Protein AF-A0A926WFZ7-F1 (afdb_monomer)

Radius of gyration: 28.5 Å; Cα contacts (8 Å, |Δi|>4): 179; chains: 1; bounding box: 81×71×82 Å

Structure (mmCIF, N/CA/C/O backbone):
data_AF-A0A926WFZ7-F1
#
_entry.id   AF-A0A926WFZ7-F1
#
loop_
_atom_site.group_PDB
_atom_site.id
_atom_site.type_symbol
_atom_site.label_atom_id
_atom_site.label_alt_id
_atom_site.label_comp_id
_atom_site.label_asym_id
_atom_site.label_entity_id
_atom_site.label_seq_id
_atom_site.pdbx_PDB_ins_code
_atom_site.Cartn_x
_atom_site.Cartn_y
_atom_site.Cartn_z
_atom_site.occupancy
_atom_site.B_iso_or_equiv
_atom_site.auth_seq_id
_atom_site.auth_comp_id
_atom_site.auth_asym_id
_atom_site.auth_atom_id
_atom_site.pdbx_PDB_model_num
ATOM 1 N N . MET A 1 1 ? -47.284 7.919 -63.007 1.00 43.16 1 MET A N 1
ATOM 2 C CA . MET A 1 1 ? -47.126 9.001 -63.997 1.00 43.16 1 MET A CA 1
ATOM 3 C C . MET A 1 1 ? -45.956 9.881 -63.563 1.00 43.16 1 MET A C 1
ATOM 5 O O . MET A 1 1 ? -46.050 10.490 -62.511 1.00 43.16 1 MET A O 1
ATOM 9 N N . ASN A 1 2 ? -44.834 9.776 -64.289 1.00 38.94 2 ASN A N 1
ATOM 10 C CA . ASN A 1 2 ? -43.809 10.786 -64.648 1.00 38.94 2 ASN A CA 1
ATOM 11 C C . ASN A 1 2 ? -44.071 12.244 -64.179 1.00 38.94 2 ASN A C 1
ATOM 13 O O . ASN A 1 2 ? -45.220 12.657 -64.232 1.00 38.94 2 ASN A O 1
ATOM 17 N N . LEU A 1 3 ? -43.124 13.144 -63.862 1.00 43.94 3 LEU A N 1
ATOM 18 C CA . LEU A 1 3 ? -41.649 13.208 -63.774 1.00 43.94 3 LEU A CA 1
ATOM 19 C C . LEU A 1 3 ? -41.283 14.655 -63.297 1.00 43.94 3 LEU A C 1
ATOM 21 O O . LEU A 1 3 ? -42.131 15.540 -63.390 1.00 43.94 3 LEU A O 1
ATOM 25 N N . THR A 1 4 ? -40.004 14.914 -62.960 1.00 45.59 4 THR A N 1
ATOM 26 C CA . THR A 1 4 ? -39.291 16.231 -62.850 1.00 45.59 4 THR A CA 1
ATOM 27 C C . THR A 1 4 ? -39.403 16.996 -61.511 1.00 45.59 4 THR A C 1
ATOM 29 O O . THR A 1 4 ? -40.449 16.968 -60.884 1.00 45.59 4 THR A O 1
ATOM 32 N N . ALA A 1 5 ? -38.390 17.691 -60.967 1.00 49.75 5 ALA A N 1
ATOM 33 C CA . ALA A 1 5 ? -37.013 17.973 -61.383 1.00 49.75 5 ALA A CA 1
ATOM 34 C C . ALA A 1 5 ? -36.068 18.116 -60.163 1.00 49.75 5 ALA A C 1
ATOM 36 O O . ALA A 1 5 ? -36.472 18.438 -59.050 1.00 49.75 5 ALA A O 1
ATOM 37 N N . THR A 1 6 ? -34.788 17.894 -60.443 1.00 50.81 6 THR A N 1
ATOM 38 C CA . THR A 1 6 ? -33.560 18.100 -59.660 1.00 50.81 6 THR A CA 1
ATOM 39 C C . THR A 1 6 ? -33.338 19.525 -59.137 1.00 50.81 6 THR A C 1
ATOM 41 O O . THR A 1 6 ? -33.642 20.477 -59.851 1.00 50.81 6 THR A O 1
ATOM 44 N N . SER A 1 7 ? -32.629 19.672 -58.008 1.00 48.47 7 SER A N 1
ATOM 45 C CA . SER A 1 7 ? -31.593 20.710 -57.814 1.00 48.47 7 SER A CA 1
ATOM 46 C C . SER A 1 7 ? -30.647 20.341 -56.666 1.00 48.47 7 SER A C 1
ATOM 48 O O . SER A 1 7 ? -31.055 20.191 -55.518 1.00 48.47 7 SER A O 1
ATOM 50 N N . LEU A 1 8 ? -29.375 20.176 -57.024 1.00 47.25 8 LEU A N 1
ATOM 51 C CA . LEU A 1 8 ? -28.224 19.919 -56.169 1.00 47.25 8 LEU A CA 1
ATOM 52 C C . LEU A 1 8 ? -27.562 21.276 -55.886 1.00 47.25 8 LEU A C 1
ATOM 54 O O . LEU A 1 8 ? -27.116 21.924 -56.830 1.00 47.25 8 LEU A O 1
ATOM 58 N N . SER A 1 9 ? -27.478 21.700 -54.625 1.00 47.75 9 SER A N 1
ATOM 59 C CA . SER A 1 9 ? -26.703 22.889 -54.245 1.00 47.75 9 SER A CA 1
ATOM 60 C C . SER A 1 9 ? -25.513 22.475 -53.392 1.00 47.75 9 SER A C 1
ATOM 62 O O . SER A 1 9 ? -25.634 22.182 -52.205 1.00 47.75 9 SER A O 1
ATOM 64 N N . ILE A 1 10 ? -24.356 22.444 -54.047 1.00 52.03 10 ILE A N 1
ATOM 65 C CA . ILE A 1 10 ? -23.029 22.345 -53.448 1.00 52.03 10 ILE A CA 1
ATOM 66 C C . ILE A 1 10 ? -22.730 23.708 -52.821 1.00 52.03 10 ILE A C 1
ATOM 68 O O . ILE A 1 10 ? -22.521 24.685 -53.538 1.00 52.03 10 ILE A O 1
ATOM 72 N N . ILE A 1 11 ? -22.716 23.793 -51.492 1.00 55.00 11 ILE A N 1
ATOM 73 C CA . ILE A 1 11 ? -22.193 24.973 -50.798 1.00 55.00 11 ILE A CA 1
ATOM 74 C C . ILE A 1 11 ? -20.702 24.731 -50.566 1.00 55.00 11 ILE A C 1
ATOM 76 O O . ILE A 1 11 ? -20.305 24.017 -49.648 1.00 55.00 11 ILE A O 1
ATOM 80 N N . ALA A 1 12 ? -19.872 25.323 -51.423 1.00 54.69 12 ALA A N 1
ATOM 81 C CA . ALA A 1 12 ? -18.448 25.480 -51.170 1.00 54.69 12 ALA A CA 1
ATOM 82 C C . ALA A 1 12 ? -18.260 26.614 -50.150 1.00 54.69 12 ALA A C 1
ATOM 84 O O . ALA A 1 12 ? -18.363 27.790 -50.496 1.00 54.69 12 ALA A O 1
ATOM 85 N N . ILE A 1 13 ? -18.007 26.271 -48.884 1.00 54.06 13 ILE A N 1
ATOM 86 C CA . ILE A 1 13 ? -17.570 27.248 -47.880 1.00 54.06 13 ILE A CA 1
ATOM 87 C C . ILE A 1 13 ? -16.047 27.315 -47.949 1.00 54.06 13 ILE A C 1
ATOM 89 O O . ILE A 1 13 ? -15.339 26.464 -47.415 1.00 54.06 13 ILE A O 1
ATOM 93 N N . LEU A 1 14 ? -15.550 28.331 -48.648 1.00 52.06 14 LEU A N 1
ATOM 94 C CA . LEU A 1 14 ? -14.144 28.709 -48.659 1.00 52.06 14 LEU A CA 1
ATOM 95 C C . LEU A 1 14 ? -13.822 29.399 -47.323 1.00 52.06 14 LEU A C 1
ATOM 97 O O . LEU A 1 14 ? -14.025 30.601 -47.165 1.00 52.06 14 LEU A O 1
ATOM 101 N N . SER A 1 15 ? -13.361 28.637 -46.333 1.00 48.62 15 SER A N 1
ATOM 102 C CA . SER A 1 15 ? -12.849 29.190 -45.078 1.00 48.62 15 SER A CA 1
ATOM 103 C C . SER A 1 15 ? -11.464 29.796 -45.311 1.00 48.62 15 SER A C 1
ATOM 105 O O . SER A 1 15 ? -10.464 29.083 -45.396 1.00 48.62 15 SER A O 1
ATOM 107 N N . LEU A 1 16 ? -11.419 31.124 -45.420 1.00 48.59 16 LEU A N 1
ATOM 108 C CA . LEU A 1 16 ? -10.198 31.919 -45.336 1.00 48.59 16 LEU A CA 1
ATOM 109 C C . LEU A 1 16 ? -9.612 31.758 -43.924 1.00 48.59 16 LEU A C 1
ATOM 111 O O . LEU A 1 16 ? -10.170 32.255 -42.948 1.00 48.59 16 LEU A O 1
ATOM 115 N N . LEU A 1 17 ? -8.498 31.036 -43.811 1.00 45.81 17 LEU A N 1
ATOM 116 C CA . LEU A 1 17 ? -7.682 31.015 -42.601 1.00 45.81 17 LEU A CA 1
ATOM 117 C C . LEU A 1 17 ? -6.920 32.340 -42.514 1.00 45.81 17 LEU A C 1
ATOM 119 O O . LEU A 1 17 ? -5.959 32.562 -43.249 1.00 45.81 17 LEU A O 1
ATOM 123 N N . SER A 1 18 ? -7.342 33.222 -41.612 1.00 55.84 18 SER A N 1
ATOM 124 C CA . SER A 1 18 ? -6.507 34.339 -41.171 1.00 55.84 18 SER A CA 1
ATOM 125 C C . SER A 1 18 ? -5.280 33.782 -40.439 1.00 55.84 18 SER A C 1
ATOM 127 O O . SER A 1 18 ? -5.447 32.927 -39.563 1.00 55.84 18 SER A O 1
ATOM 129 N N . PRO A 1 19 ? -4.051 34.246 -40.725 1.00 55.53 19 PRO A N 1
ATOM 130 C CA . PRO A 1 19 ? -2.917 33.922 -39.878 1.00 55.53 19 PRO A CA 1
ATOM 131 C C . PRO A 1 19 ? -3.132 34.600 -38.522 1.00 55.53 19 PRO A C 1
ATOM 133 O O . PRO A 1 19 ? -3.119 35.825 -38.413 1.00 55.53 19 PRO A O 1
ATOM 136 N N . VAL A 1 20 ? -3.342 33.801 -37.476 1.00 49.16 20 VAL A N 1
ATOM 137 C CA . VAL A 1 20 ? -3.223 34.280 -36.098 1.00 49.16 20 VAL A CA 1
ATOM 138 C C . VAL A 1 20 ? -1.755 34.634 -35.892 1.00 49.16 20 VAL A C 1
ATOM 140 O O . VAL A 1 20 ? -0.900 33.769 -35.718 1.00 49.16 20 VAL A O 1
ATOM 143 N N . GLN A 1 21 ? -1.450 35.924 -35.959 1.00 51.38 21 GLN A N 1
ATOM 144 C CA . GLN A 1 21 ? -0.200 36.459 -35.447 1.00 51.38 21 GLN A CA 1
ATOM 145 C C . GLN A 1 21 ? -0.261 36.311 -33.928 1.00 51.38 21 GLN A C 1
ATOM 147 O O . GLN A 1 21 ? -1.052 36.976 -33.261 1.00 51.38 21 GLN A O 1
ATOM 152 N N . ALA A 1 22 ? 0.534 35.391 -33.385 1.00 44.03 22 ALA A N 1
ATOM 153 C CA . ALA A 1 22 ? 0.715 35.249 -31.951 1.00 44.03 22 ALA A CA 1
ATOM 154 C C . ALA A 1 22 ? 1.248 36.576 -31.389 1.00 44.03 22 ALA A C 1
ATOM 156 O O . ALA A 1 22 ? 2.418 36.918 -31.565 1.00 44.03 22 ALA A O 1
ATOM 157 N N . GLN A 1 23 ? 0.378 37.351 -30.742 1.00 47.88 23 GLN A N 1
ATOM 158 C CA . GLN A 1 23 ? 0.796 38.499 -29.951 1.00 47.88 23 GLN A CA 1
ATOM 159 C C . GLN A 1 23 ? 1.516 37.971 -28.711 1.00 47.88 23 GLN A C 1
ATOM 161 O O . GLN A 1 23 ? 0.909 37.406 -27.802 1.00 47.88 23 GLN A O 1
ATOM 166 N N . VAL A 1 24 ? 2.837 38.136 -28.706 1.00 43.03 24 VAL A N 1
ATOM 167 C CA . VAL A 1 24 ? 3.681 37.948 -27.528 1.00 43.03 24 VAL A CA 1
ATOM 168 C C . VAL A 1 24 ? 3.241 38.965 -26.479 1.00 43.03 24 VAL A C 1
ATOM 170 O O . VAL A 1 24 ? 3.416 40.169 -26.656 1.00 43.03 24 VAL A O 1
ATOM 173 N N . ILE A 1 25 ? 2.667 38.481 -25.381 1.00 41.56 25 ILE A N 1
ATOM 174 C CA . ILE A 1 25 ? 2.462 39.278 -24.172 1.00 41.56 25 ILE A CA 1
ATOM 175 C C . ILE A 1 25 ? 3.858 39.609 -23.625 1.00 41.56 25 ILE A C 1
ATOM 177 O O . ILE A 1 25 ? 4.553 38.733 -23.112 1.00 41.56 25 ILE A O 1
ATOM 181 N N . GLN A 1 26 ? 4.292 40.864 -23.758 1.00 40.03 26 GLN A N 1
ATOM 182 C CA . GLN A 1 26 ? 5.473 41.368 -23.058 1.00 40.03 26 GLN A CA 1
ATOM 183 C C . GLN A 1 26 ? 5.119 41.581 -21.585 1.00 40.03 26 GLN A C 1
ATOM 185 O O . GLN A 1 26 ? 4.425 42.530 -21.224 1.00 40.03 26 GLN A O 1
ATOM 190 N N . LEU A 1 27 ? 5.608 40.681 -20.733 1.00 35.25 27 LEU A N 1
ATOM 191 C CA . LEU A 1 27 ? 5.675 40.889 -19.291 1.00 35.25 27 LEU A CA 1
ATOM 192 C C . LEU A 1 27 ? 6.900 41.779 -18.989 1.00 35.25 27 LEU A C 1
ATOM 194 O O . LEU A 1 27 ? 7.985 41.495 -19.507 1.00 35.25 27 LEU A O 1
ATOM 198 N N . PRO A 1 28 ? 6.780 42.847 -18.184 1.00 37.84 28 PRO A N 1
ATOM 199 C CA . PRO A 1 28 ? 7.911 43.717 -17.903 1.00 37.84 28 PRO A CA 1
ATOM 200 C C . PRO A 1 28 ? 8.885 43.037 -16.930 1.00 37.84 28 PRO A C 1
ATOM 202 O O . PRO A 1 28 ? 8.529 42.722 -15.799 1.00 37.84 28 PRO A O 1
ATOM 205 N N . GLY A 1 29 ? 10.133 42.867 -17.376 1.00 48.19 29 GLY A N 1
ATOM 206 C CA . GLY A 1 29 ? 11.296 42.638 -16.516 1.00 48.19 29 GLY A CA 1
ATOM 207 C C . GLY A 1 29 ? 11.680 41.178 -16.276 1.00 48.19 29 GLY A C 1
ATOM 208 O O . GLY A 1 29 ? 11.386 40.605 -15.234 1.00 48.19 29 GLY A O 1
ATOM 209 N N . SER A 1 30 ? 12.455 40.599 -17.192 1.00 35.19 30 SER A N 1
ATOM 210 C CA . SER A 1 30 ? 13.410 39.532 -16.865 1.00 35.19 30 SER A CA 1
ATOM 211 C C . SER A 1 30 ? 14.550 39.565 -17.876 1.00 35.19 30 SER A C 1
ATOM 213 O O . SER A 1 30 ? 14.440 39.043 -18.982 1.00 35.19 30 SER A O 1
ATOM 215 N N . ASN A 1 31 ? 15.652 40.211 -17.494 1.00 47.47 31 ASN A N 1
ATOM 216 C CA . ASN A 1 31 ? 16.937 40.039 -18.160 1.00 47.47 31 ASN A CA 1
ATOM 217 C C . ASN A 1 31 ? 17.410 38.606 -17.902 1.00 47.47 31 ASN A C 1
ATOM 219 O O . ASN A 1 31 ? 18.068 38.347 -16.903 1.00 47.47 31 ASN A O 1
ATOM 223 N N . ASN A 1 32 ? 17.068 37.680 -18.790 1.00 43.62 32 ASN A N 1
ATOM 224 C CA . ASN A 1 32 ? 17.762 36.404 -18.901 1.00 43.62 32 ASN A CA 1
ATOM 225 C C . ASN A 1 32 ? 18.206 36.252 -20.351 1.00 43.62 32 ASN A C 1
ATOM 227 O O . ASN A 1 32 ? 17.500 35.706 -21.196 1.00 43.62 32 ASN A O 1
ATOM 231 N N . GLN A 1 33 ? 19.387 36.798 -20.637 1.00 41.31 33 GLN A N 1
ATOM 232 C CA . GLN A 1 33 ? 20.165 36.374 -21.790 1.00 41.31 33 GLN A CA 1
ATOM 233 C C . GLN A 1 33 ? 20.473 34.889 -21.589 1.00 41.31 33 GLN A C 1
ATOM 235 O O . GLN A 1 33 ? 21.150 34.524 -20.631 1.00 41.31 33 GLN A O 1
ATOM 240 N N . ALA A 1 34 ? 19.951 34.029 -22.462 1.00 45.06 34 ALA A N 1
ATOM 241 C CA . ALA A 1 34 ? 20.392 32.645 -22.521 1.00 45.06 34 ALA A CA 1
ATOM 242 C C . ALA A 1 34 ? 21.886 32.648 -22.883 1.00 45.06 34 ALA A C 1
ATOM 244 O O . ALA A 1 34 ? 22.254 33.009 -24.003 1.00 45.06 34 ALA A O 1
ATOM 245 N N . GLN A 1 35 ? 22.746 32.317 -21.919 1.00 49.09 35 GLN A N 1
ATOM 246 C CA . GLN A 1 35 ? 24.162 32.097 -22.186 1.00 49.09 35 GLN A CA 1
ATOM 247 C C . GLN A 1 35 ? 24.331 30.828 -23.039 1.00 49.09 35 GLN A C 1
ATOM 249 O O . GLN A 1 35 ? 23.612 29.848 -22.819 1.00 49.09 35 GLN A O 1
ATOM 254 N N . PRO A 1 36 ? 25.264 30.818 -24.007 1.00 47.50 36 PRO A N 1
ATOM 255 C CA . PRO A 1 36 ? 25.648 29.600 -24.708 1.00 47.50 36 PRO A CA 1
ATOM 256 C C . PRO A 1 36 ? 26.172 28.569 -23.706 1.00 47.50 36 PRO A C 1
ATOM 258 O O . PRO A 1 36 ? 26.924 28.922 -22.800 1.00 47.50 36 PRO A O 1
ATOM 261 N N . ILE A 1 37 ? 25.792 27.304 -23.879 1.00 54.47 37 ILE A N 1
ATOM 262 C CA . ILE A 1 37 ? 26.338 26.197 -23.090 1.00 54.47 37 ILE A CA 1
ATOM 263 C C . ILE A 1 37 ? 27.826 26.070 -23.446 1.00 54.47 37 ILE A C 1
ATOM 265 O O . ILE A 1 37 ? 28.158 25.745 -24.587 1.00 54.47 37 ILE A O 1
ATOM 269 N N . ASP A 1 38 ? 28.710 26.368 -22.492 1.00 55.31 38 ASP A N 1
ATOM 270 C CA . ASP A 1 38 ? 30.150 26.148 -22.626 1.00 55.31 38 ASP A CA 1
ATOM 271 C C . ASP A 1 38 ? 30.421 24.634 -22.626 1.00 55.31 38 ASP A C 1
ATOM 273 O O . ASP A 1 38 ? 30.028 23.910 -21.710 1.00 55.31 38 ASP A O 1
ATOM 277 N N . GLY A 1 39 ? 31.071 24.136 -23.681 1.00 56.97 39 GLY A N 1
ATOM 278 C CA . GLY A 1 39 ? 31.322 22.708 -23.913 1.00 56.97 39 GLY A CA 1
ATOM 279 C C . GLY A 1 39 ? 32.319 22.061 -22.944 1.00 56.97 39 GLY A C 1
ATOM 280 O O . GLY A 1 39 ? 32.629 20.882 -23.106 1.00 56.97 39 GLY A O 1
ATOM 281 N N . ASN A 1 40 ? 32.817 22.814 -21.959 1.00 57.00 40 ASN A N 1
ATOM 282 C CA . ASN A 1 40 ? 33.762 22.356 -20.943 1.00 57.00 40 ASN A CA 1
ATOM 283 C C . ASN A 1 40 ? 33.144 22.176 -19.545 1.00 57.00 40 ASN A C 1
ATOM 285 O O . ASN A 1 40 ? 33.852 21.751 -18.629 1.00 57.00 40 ASN A O 1
ATOM 289 N N . GLU A 1 41 ? 31.847 22.450 -19.356 1.00 50.25 41 GLU A N 1
ATOM 290 C CA . GLU A 1 41 ? 31.173 22.138 -18.092 1.00 50.25 41 GLU A CA 1
ATOM 291 C C . GLU A 1 41 ? 30.643 20.691 -18.086 1.00 50.25 41 GLU A C 1
ATOM 293 O O . GLU A 1 41 ? 29.889 20.295 -18.981 1.00 50.25 41 GLU A O 1
ATOM 298 N N . PRO A 1 42 ? 31.002 19.860 -17.087 1.00 52.19 42 PRO A N 1
ATOM 299 C CA . PRO A 1 42 ? 30.413 18.536 -16.952 1.00 52.19 42 PRO A CA 1
ATOM 300 C C . PRO A 1 42 ? 28.903 18.676 -16.731 1.00 52.19 42 PRO A C 1
ATOM 302 O O . PRO A 1 42 ? 28.472 19.416 -15.855 1.00 52.19 42 PRO A O 1
ATOM 305 N N . ASN A 1 43 ? 28.106 17.949 -17.517 1.00 52.62 43 ASN A N 1
ATOM 306 C CA . ASN A 1 43 ? 26.643 17.917 -17.454 1.00 52.62 43 ASN A CA 1
ATOM 307 C C . ASN A 1 43 ? 26.128 17.809 -15.998 1.00 52.62 43 ASN A C 1
ATOM 309 O O . ASN A 1 43 ? 26.132 16.729 -15.407 1.00 52.62 43 ASN A O 1
ATOM 313 N N . ILE A 1 44 ? 25.677 18.928 -15.416 1.00 50.34 44 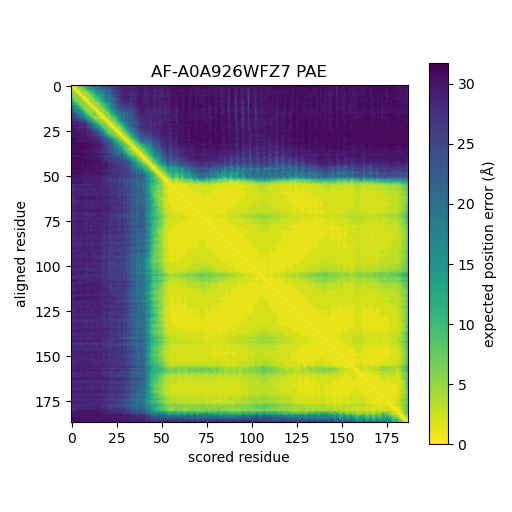ILE A N 1
ATOM 314 C CA . ILE A 1 44 ? 25.263 19.038 -14.001 1.00 50.34 44 ILE A CA 1
ATOM 315 C C . ILE A 1 44 ? 23.828 18.506 -13.777 1.00 50.34 44 ILE A C 1
ATOM 317 O O . ILE A 1 44 ? 23.240 18.676 -12.709 1.00 50.34 44 ILE A O 1
ATOM 321 N N . LEU A 1 45 ? 23.233 17.801 -14.745 1.00 51.06 45 LEU A N 1
ATOM 322 C CA . LEU A 1 45 ? 21.970 17.081 -14.554 1.00 51.06 45 LEU A CA 1
ATOM 323 C C . LEU A 1 45 ? 22.229 15.751 -13.830 1.00 51.06 45 LEU A C 1
ATOM 325 O O . LEU A 1 45 ? 22.105 14.662 -14.387 1.00 51.06 45 LEU A O 1
ATOM 329 N N . SER A 1 46 ? 22.622 15.844 -12.560 1.00 51.59 46 SER A N 1
ATOM 330 C CA . SER A 1 46 ? 22.772 14.677 -11.691 1.00 51.59 46 SER A CA 1
ATOM 331 C C . SER A 1 46 ? 21.398 14.060 -11.365 1.00 51.59 46 SER A C 1
ATOM 333 O O . SER A 1 46 ? 20.488 14.801 -10.987 1.00 51.59 46 SER A O 1
ATOM 335 N N . PRO A 1 47 ? 21.246 12.719 -11.368 1.00 56.78 47 PRO A N 1
ATOM 336 C CA . PRO A 1 47 ? 20.031 11.998 -10.939 1.00 56.78 47 PRO A CA 1
ATOM 337 C C . PRO A 1 47 ? 19.587 12.228 -9.477 1.00 56.78 47 PRO A C 1
ATOM 339 O O . PRO A 1 47 ? 18.660 11.588 -8.986 1.00 56.78 47 PRO A O 1
ATOM 342 N N . ASN A 1 48 ? 20.274 13.095 -8.731 1.00 52.78 48 ASN A N 1
ATOM 343 C CA . ASN A 1 48 ? 20.009 13.343 -7.315 1.00 52.78 48 ASN A CA 1
ATOM 344 C C . ASN A 1 48 ? 18.895 14.373 -7.073 1.00 52.78 48 ASN A C 1
ATOM 346 O O . ASN A 1 48 ? 18.384 14.455 -5.955 1.00 52.78 48 ASN A O 1
ATOM 350 N N . SER A 1 49 ? 18.472 15.139 -8.086 1.00 53.59 49 SER A N 1
ATOM 351 C CA . SER A 1 49 ? 17.353 16.085 -7.951 1.00 53.59 49 SER A CA 1
ATOM 352 C C . SER A 1 49 ? 15.995 15.383 -7.785 1.00 53.59 49 SER A C 1
ATOM 354 O O . SER A 1 49 ? 15.081 15.959 -7.191 1.00 53.59 49 SER A O 1
ATOM 356 N N . GLN A 1 50 ? 15.869 14.107 -8.190 1.00 55.22 50 GLN A N 1
ATOM 357 C CA . GLN A 1 50 ? 14.664 13.298 -7.950 1.00 55.22 50 GLN A CA 1
ATOM 358 C C . GLN A 1 50 ? 14.356 13.062 -6.459 1.00 55.22 50 GLN A C 1
ATOM 360 O O . GLN A 1 50 ? 13.199 12.812 -6.126 1.00 55.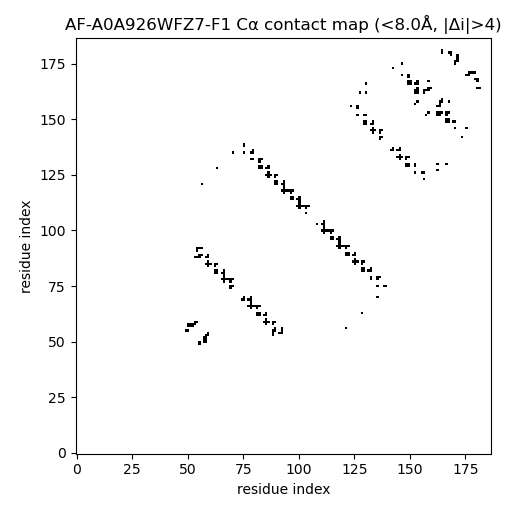22 50 GLN A O 1
ATOM 365 N N . SER A 1 51 ? 15.335 13.190 -5.555 1.00 53.81 51 SER A N 1
ATOM 366 C CA . SER A 1 51 ? 15.166 12.963 -4.103 1.00 53.81 51 SER A CA 1
ATOM 367 C C . SER A 1 51 ? 14.117 13.883 -3.457 1.00 53.81 51 SER A C 1
ATOM 369 O O . SER A 1 51 ? 13.461 13.524 -2.474 1.00 53.81 51 SER A O 1
ATOM 371 N N . ASN A 1 52 ? 13.938 15.078 -4.027 1.00 65.75 52 ASN A N 1
ATOM 372 C CA . ASN A 1 52 ? 12.980 16.079 -3.554 1.00 65.75 52 ASN A CA 1
ATOM 373 C C . ASN A 1 52 ? 11.665 16.073 -4.347 1.00 65.75 52 ASN A C 1
ATOM 375 O O . ASN A 1 52 ? 10.728 16.771 -3.968 1.00 65.75 52 ASN A O 1
ATOM 379 N N . SER A 1 53 ? 11.566 15.279 -5.418 1.00 81.94 53 SER A N 1
ATOM 380 C CA . SER A 1 53 ? 10.338 15.176 -6.205 1.00 81.94 53 SER A CA 1
ATOM 381 C C . SER A 1 53 ? 9.265 14.410 -5.434 1.00 81.94 53 SER A C 1
ATOM 383 O O . SER A 1 53 ? 9.523 13.326 -4.904 1.00 81.94 53 SER A O 1
ATOM 385 N N . LEU A 1 54 ? 8.043 14.951 -5.410 1.00 83.38 54 LEU A N 1
ATOM 386 C CA . LEU A 1 54 ? 6.876 14.271 -4.840 1.00 83.38 54 LEU A CA 1
ATOM 387 C C . LEU A 1 54 ? 6.574 12.955 -5.568 1.00 83.38 54 LEU A C 1
ATOM 389 O O . LEU A 1 54 ? 6.208 11.974 -4.928 1.00 83.38 54 LEU A O 1
ATOM 393 N N . LEU A 1 55 ? 6.778 12.909 -6.888 1.00 92.19 55 LEU A N 1
ATOM 394 C CA . LEU A 1 55 ? 6.534 11.723 -7.706 1.00 92.19 55 LEU A CA 1
ATOM 395 C C . LEU A 1 55 ? 7.788 10.845 -7.788 1.00 92.19 55 LEU A C 1
ATOM 397 O O . LEU A 1 55 ? 8.411 10.696 -8.837 1.00 92.19 55 LEU A O 1
ATOM 401 N N . SER A 1 56 ? 8.193 10.303 -6.645 1.00 95.19 56 SER A N 1
ATOM 402 C CA . SER A 1 56 ? 9.361 9.431 -6.507 1.00 95.19 56 SER A CA 1
ATOM 403 C C . SER A 1 56 ? 9.142 8.406 -5.391 1.00 95.19 56 SER A C 1
ATOM 405 O O . SER A 1 56 ? 8.245 8.573 -4.563 1.00 95.19 56 SER A O 1
ATOM 407 N N 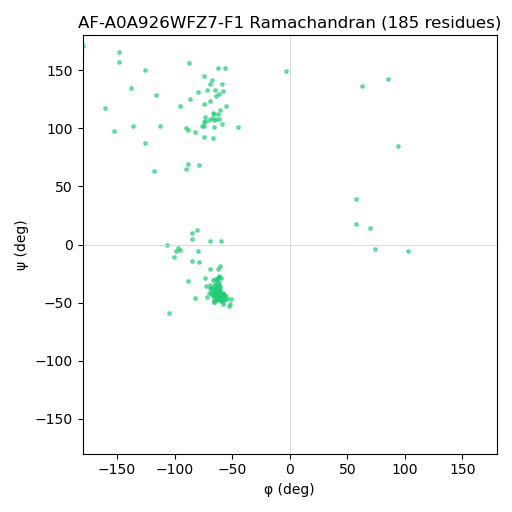. MET A 1 57 ? 9.984 7.365 -5.331 1.00 96.56 57 MET A N 1
ATOM 408 C CA . MET A 1 57 ? 9.982 6.426 -4.195 1.00 96.56 57 MET A CA 1
ATOM 409 C C . MET A 1 57 ? 10.198 7.171 -2.871 1.00 96.56 57 MET A C 1
ATOM 411 O O . MET A 1 57 ? 9.411 7.012 -1.947 1.00 96.56 57 MET A O 1
ATOM 415 N N . ALA A 1 58 ? 11.189 8.070 -2.823 1.00 96.06 58 ALA A N 1
ATOM 416 C CA . ALA A 1 58 ? 11.487 8.877 -1.640 1.00 96.06 58 ALA A CA 1
ATOM 417 C C . ALA A 1 58 ? 10.329 9.814 -1.247 1.00 96.06 58 ALA A C 1
ATOM 419 O O . ALA A 1 58 ? 10.081 10.029 -0.061 1.00 96.06 58 ALA A O 1
ATOM 420 N N . GLY A 1 59 ? 9.609 10.365 -2.229 1.00 96.12 59 GLY A N 1
ATOM 421 C CA . GLY A 1 59 ? 8.409 11.172 -2.005 1.00 96.12 59 GLY A CA 1
ATOM 422 C C . GLY A 1 59 ? 7.285 10.362 -1.358 1.00 96.12 59 GLY A C 1
ATOM 423 O O . GLY A 1 59 ? 6.723 10.796 -0.354 1.00 96.12 59 GLY A O 1
ATOM 424 N N . GLY A 1 60 ? 7.017 9.159 -1.875 1.00 97.75 60 GLY A N 1
ATOM 425 C CA . GLY A 1 60 ? 6.072 8.219 -1.268 1.00 97.75 60 GLY A CA 1
ATOM 426 C C . GLY A 1 60 ? 6.484 7.800 0.147 1.00 97.75 60 GLY A C 1
ATOM 427 O O . GLY A 1 60 ? 5.671 7.866 1.066 1.00 97.75 60 GLY A O 1
ATOM 428 N N . ASP A 1 61 ? 7.758 7.456 0.356 1.00 98.00 61 ASP A N 1
ATOM 429 C CA . ASP A 1 61 ? 8.269 7.012 1.662 1.00 98.00 61 ASP A CA 1
ATOM 430 C C . ASP A 1 61 ? 8.188 8.129 2.714 1.00 98.00 61 ASP A C 1
ATOM 432 O O . ASP A 1 61 ? 7.900 7.881 3.888 1.00 98.00 61 ASP A O 1
ATOM 436 N N . ARG A 1 62 ? 8.382 9.386 2.298 1.00 97.69 62 ARG A N 1
ATOM 437 C CA . ARG A 1 62 ? 8.182 10.553 3.164 1.00 97.69 62 ARG A CA 1
ATOM 438 C C . ARG A 1 62 ? 6.724 10.677 3.603 1.00 97.69 62 ARG A C 1
ATOM 440 O O . ARG A 1 62 ? 6.476 10.861 4.790 1.00 97.69 62 ARG A O 1
ATOM 447 N N . LEU A 1 63 ? 5.772 10.520 2.681 1.00 98.44 63 LEU A N 1
ATOM 448 C CA . LEU A 1 63 ? 4.339 10.540 2.999 1.00 98.44 63 LEU A CA 1
ATOM 449 C C . LEU A 1 63 ? 3.957 9.408 3.964 1.00 98.44 63 LEU A C 1
ATOM 451 O O . LEU A 1 63 ? 3.195 9.638 4.901 1.00 98.44 63 LEU A O 1
ATOM 455 N N . MET A 1 64 ? 4.530 8.213 3.789 1.00 98.69 64 MET A N 1
ATOM 456 C CA . MET A 1 64 ? 4.356 7.094 4.725 1.00 98.69 64 MET A CA 1
ATOM 457 C C . MET A 1 64 ? 4.848 7.448 6.133 1.00 98.69 64 MET A C 1
ATOM 459 O O . MET A 1 64 ? 4.136 7.234 7.113 1.00 98.69 64 MET A O 1
ATOM 463 N N . LYS A 1 65 ? 6.036 8.051 6.243 1.00 98.56 65 LYS A N 1
ATOM 464 C CA . LYS A 1 65 ? 6.599 8.482 7.530 1.00 98.56 65 LYS A CA 1
ATOM 465 C C . LYS A 1 65 ? 5.766 9.583 8.194 1.00 98.56 65 LYS A C 1
ATOM 467 O O . LYS A 1 65 ? 5.541 9.545 9.400 1.00 98.56 65 LYS A O 1
ATOM 472 N N . GLU A 1 66 ? 5.288 10.553 7.419 1.00 98.56 66 GLU A N 1
ATOM 473 C CA . GLU A 1 66 ? 4.384 11.601 7.910 1.00 98.56 66 GLU A CA 1
ATOM 474 C C . GLU A 1 66 ? 3.060 11.008 8.417 1.00 98.56 66 GLU A C 1
ATOM 476 O O . GLU A 1 66 ? 2.530 11.454 9.436 1.00 98.56 66 GLU A O 1
ATOM 481 N N . ALA A 1 67 ? 2.539 9.972 7.752 1.00 98.75 67 ALA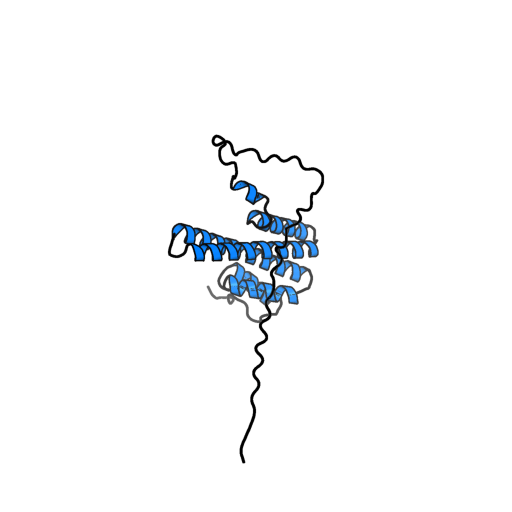 A N 1
ATOM 482 C CA . ALA A 1 67 ? 1.362 9.255 8.224 1.00 98.75 67 ALA A CA 1
ATOM 483 C C . ALA A 1 67 ? 1.614 8.518 9.545 1.00 98.75 67 ALA A C 1
ATOM 485 O O . ALA A 1 67 ? 0.792 8.603 10.452 1.00 98.75 67 ALA A O 1
ATOM 486 N N . GLU A 1 68 ? 2.747 7.828 9.680 1.00 98.69 68 GLU A N 1
ATOM 487 C CA . GLU A 1 68 ? 3.134 7.132 10.914 1.00 98.69 68 GLU A CA 1
ATOM 488 C C . GLU A 1 68 ? 3.263 8.101 12.101 1.00 98.69 68 GLU A C 1
ATOM 490 O O . GLU A 1 68 ? 2.772 7.829 13.203 1.00 98.69 68 GLU A O 1
ATOM 495 N N . GLN A 1 69 ? 3.857 9.273 11.869 1.00 98.75 69 GLN A N 1
ATOM 496 C CA . GLN A 1 69 ? 3.922 10.348 12.860 1.00 98.75 69 GLN A CA 1
ATOM 497 C C . GLN A 1 69 ? 2.524 10.843 13.243 1.00 98.75 69 GLN A C 1
ATOM 499 O O . GLN A 1 69 ? 2.237 11.025 14.426 1.00 98.75 69 GLN A O 1
ATOM 504 N N . ALA A 1 70 ? 1.634 11.014 12.262 1.00 98.62 70 ALA A N 1
ATOM 505 C CA . ALA A 1 70 ? 0.255 11.411 12.511 1.00 98.62 70 ALA A CA 1
ATOM 506 C C . ALA A 1 70 ? -0.516 10.350 13.318 1.00 98.62 70 ALA A C 1
ATOM 508 O O . ALA A 1 70 ? -1.209 10.715 14.263 1.00 98.62 70 ALA A O 1
ATOM 509 N N . VAL A 1 71 ? -0.347 9.053 13.022 1.00 98.50 71 VAL A N 1
ATOM 510 C CA . VAL A 1 71 ? -0.914 7.948 13.823 1.00 98.50 71 VAL A CA 1
ATOM 511 C C . VAL A 1 71 ? -0.393 7.993 15.258 1.00 98.50 71 VAL A C 1
ATOM 513 O O . VAL A 1 71 ? -1.182 7.915 16.197 1.00 98.50 71 VAL A O 1
ATOM 516 N N . SER A 1 72 ? 0.917 8.174 15.439 1.00 98.19 72 SER A N 1
ATOM 517 C CA . SER A 1 72 ? 1.546 8.258 16.766 1.00 98.19 72 SER A CA 1
ATOM 518 C C . SER A 1 72 ? 1.017 9.442 17.583 1.00 98.19 72 SER A C 1
ATOM 520 O O . SER A 1 72 ? 0.858 9.344 18.796 1.00 98.19 72 SER A O 1
ATOM 522 N N . GLY A 1 73 ? 0.691 10.549 16.910 1.00 98.25 73 GLY A N 1
ATOM 523 C CA . GLY A 1 73 ? 0.023 11.713 17.493 1.00 98.25 73 GLY A CA 1
ATOM 524 C C . GLY A 1 73 ? -1.506 11.615 17.553 1.00 98.25 73 GLY A C 1
ATOM 525 O O . GLY A 1 73 ? -2.150 12.631 17.795 1.00 98.25 73 GLY A O 1
ATOM 526 N N . GLN A 1 74 ? -2.096 10.442 17.284 1.00 97.88 74 GLN A N 1
ATOM 527 C CA . GLN A 1 74 ? -3.548 10.196 17.233 1.00 97.88 74 GLN A CA 1
ATOM 528 C C . GLN A 1 74 ? -4.316 11.077 16.228 1.00 97.88 74 GLN A C 1
ATOM 530 O O . GLN A 1 74 ? -5.543 11.176 16.265 1.00 97.88 74 GLN A O 1
ATOM 535 N N . ASN A 1 75 ? -3.616 11.690 15.274 1.00 98.44 75 ASN A N 1
ATOM 536 C CA . ASN A 1 75 ? -4.200 12.468 14.190 1.00 98.44 75 ASN A CA 1
ATOM 537 C C . ASN A 1 75 ? -4.530 11.558 12.999 1.00 98.44 75 ASN A C 1
ATOM 539 O O . ASN A 1 75 ? -3.909 11.612 11.933 1.00 98.44 75 ASN A O 1
ATOM 543 N N . TYR A 1 76 ? -5.527 10.696 13.192 1.00 98.38 76 TYR A N 1
ATOM 544 C CA . TYR A 1 76 ? -5.935 9.698 12.203 1.00 98.38 76 TYR A CA 1
ATOM 545 C C . TYR A 1 76 ? -6.453 10.314 10.897 1.00 98.38 76 TYR A C 1
ATOM 547 O O . TYR A 1 76 ? -6.239 9.748 9.828 1.00 98.38 76 TYR A O 1
ATOM 555 N N . THR A 1 77 ? -7.062 11.501 10.945 1.00 98.12 77 THR A N 1
ATOM 556 C CA . THR A 1 77 ? -7.502 12.222 9.740 1.00 98.12 77 THR A CA 1
ATOM 557 C C . THR A 1 77 ? -6.317 12.620 8.861 1.00 98.12 77 THR A C 1
ATOM 559 O O . THR A 1 77 ? -6.338 12.399 7.648 1.00 98.12 77 THR A O 1
ATOM 562 N N . LE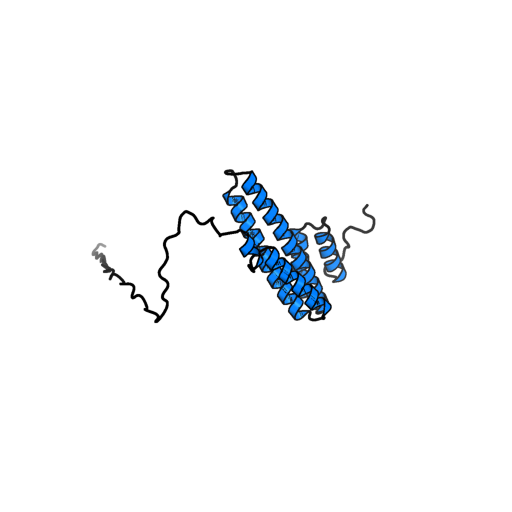U A 1 78 ? -5.253 13.172 9.458 1.00 98.62 78 LEU A N 1
ATOM 563 C CA . LEU A 1 78 ? -4.035 13.497 8.717 1.00 98.62 78 LEU A CA 1
ATOM 564 C C . LEU A 1 78 ? -3.332 12.229 8.222 1.00 98.62 78 LEU A C 1
ATOM 566 O O . LEU A 1 78 ? -2.900 12.195 7.071 1.00 98.62 78 LEU A O 1
ATOM 570 N N . ALA A 1 79 ? -3.266 11.182 9.050 1.00 98.88 79 ALA A N 1
ATOM 571 C CA . ALA A 1 79 ? -2.695 9.899 8.649 1.00 98.88 79 ALA A CA 1
ATOM 572 C C . ALA A 1 79 ? -3.404 9.322 7.416 1.00 98.88 79 ALA A C 1
ATOM 574 O O . ALA A 1 79 ? -2.744 8.953 6.446 1.00 98.88 79 ALA A O 1
ATOM 575 N N . ALA A 1 80 ? -4.742 9.315 7.408 1.00 98.81 80 ALA A N 1
ATOM 576 C CA . ALA A 1 80 ? -5.532 8.836 6.277 1.00 98.81 80 ALA A CA 1
ATOM 577 C C . ALA A 1 80 ? -5.217 9.620 4.994 1.00 98.81 80 ALA A C 1
ATOM 579 O O . ALA A 1 80 ? -4.962 9.023 3.947 1.00 98.81 80 ALA A O 1
ATOM 580 N N . LYS A 1 81 ? -5.150 10.956 5.088 1.00 98.75 81 LYS A N 1
ATOM 581 C CA . LYS A 1 81 ? -4.788 11.818 3.955 1.00 98.75 81 LYS A CA 1
ATOM 582 C C . LYS A 1 81 ? -3.396 11.484 3.409 1.00 98.75 81 LYS A C 1
ATOM 584 O O . LYS A 1 81 ? -3.244 11.280 2.208 1.00 98.75 81 LYS A O 1
ATOM 589 N N . LYS A 1 82 ? -2.393 11.379 4.283 1.00 98.75 82 LYS A N 1
ATOM 590 C CA . LYS A 1 82 ? -1.004 11.091 3.895 1.00 98.75 82 LYS A CA 1
ATOM 591 C C . LYS A 1 82 ? -0.840 9.710 3.268 1.00 98.75 82 LYS A C 1
ATOM 593 O O . LYS A 1 82 ? -0.156 9.574 2.258 1.00 98.75 82 LYS A O 1
ATOM 598 N N . LEU A 1 83 ? -1.534 8.705 3.796 1.00 98.88 83 LEU A N 1
ATOM 599 C CA . LEU A 1 83 ? -1.543 7.361 3.216 1.00 98.88 83 LEU A CA 1
ATOM 600 C C . LEU A 1 83 ? -2.247 7.333 1.859 1.00 98.88 83 LEU A C 1
ATOM 602 O O . LEU A 1 83 ? -1.789 6.646 0.948 1.00 98.88 83 LEU A O 1
ATOM 606 N N . GLN A 1 84 ? -3.330 8.092 1.681 1.00 98.81 84 GLN A N 1
ATOM 607 C CA . GLN A 1 84 ? -3.980 8.225 0.378 1.00 98.81 84 GLN A CA 1
ATOM 608 C C . GLN A 1 84 ? -3.051 8.873 -0.658 1.00 98.81 84 GLN A C 1
ATOM 610 O O . GLN A 1 84 ? -2.936 8.354 -1.770 1.00 98.81 84 GLN A O 1
ATOM 615 N N . GLU A 1 85 ? -2.355 9.950 -0.291 1.00 98.69 85 GLU A N 1
ATOM 616 C CA . GLU A 1 85 ? -1.352 10.600 -1.145 1.00 98.69 85 GLU A CA 1
ATOM 617 C C . GLU A 1 85 ? -0.212 9.623 -1.496 1.00 98.69 85 GLU A C 1
ATOM 619 O O . GLU A 1 85 ? 0.133 9.470 -2.669 1.00 98.69 85 GLU A O 1
ATOM 624 N N . ALA A 1 86 ? 0.315 8.880 -0.513 1.00 98.75 86 ALA A N 1
ATOM 625 C CA . ALA A 1 86 ? 1.362 7.881 -0.736 1.00 98.75 86 ALA A CA 1
ATOM 626 C C . ALA A 1 86 ? 0.912 6.796 -1.728 1.00 98.75 86 ALA A C 1
ATOM 628 O O . ALA A 1 86 ? 1.620 6.486 -2.689 1.00 98.75 86 ALA A O 1
ATOM 629 N N . ARG A 1 87 ? -0.305 6.259 -1.557 1.00 98.50 87 ARG A N 1
ATOM 630 C CA . ARG A 1 87 ? -0.898 5.280 -2.486 1.00 98.50 87 ARG A CA 1
ATOM 631 C C . ARG A 1 87 ? -0.974 5.819 -3.909 1.00 98.50 87 ARG A C 1
ATOM 633 O O . ARG A 1 87 ? -0.674 5.075 -4.840 1.00 98.50 87 ARG A O 1
ATOM 640 N N . GLN A 1 88 ? -1.381 7.075 -4.087 1.00 98.50 88 GLN A N 1
ATOM 641 C CA . GLN A 1 88 ? -1.469 7.705 -5.406 1.00 98.50 88 GLN A CA 1
ATOM 642 C C . GLN A 1 88 ? -0.088 7.825 -6.057 1.00 98.50 88 GLN A C 1
ATOM 644 O O . GLN A 1 88 ? 0.072 7.413 -7.206 1.00 98.50 88 GLN A O 1
ATOM 649 N N . VAL A 1 89 ? 0.914 8.299 -5.309 1.00 98.44 89 VAL A N 1
ATOM 650 C CA . VAL A 1 89 ? 2.304 8.406 -5.779 1.00 98.44 89 VAL A CA 1
ATOM 651 C C . VAL A 1 89 ? 2.843 7.044 -6.212 1.00 98.44 89 VAL A C 1
ATOM 653 O O . VAL A 1 89 ? 3.317 6.900 -7.340 1.00 98.44 89 VAL A O 1
ATOM 656 N N . TYR A 1 90 ? 2.726 6.021 -5.361 1.00 98.69 90 TYR A N 1
ATOM 657 C CA . TYR A 1 90 ? 3.214 4.683 -5.692 1.00 98.69 90 TYR A CA 1
ATOM 658 C C . TYR A 1 90 ? 2.438 4.051 -6.855 1.00 98.69 90 TYR A C 1
ATOM 660 O O . TYR A 1 90 ? 3.029 3.398 -7.712 1.00 98.69 90 TYR A O 1
ATOM 668 N N . ASN A 1 91 ? 1.122 4.255 -6.940 1.00 98.38 91 ASN A N 1
ATOM 669 C CA . ASN A 1 91 ? 0.343 3.740 -8.062 1.00 98.38 91 ASN A CA 1
ATOM 670 C C . ASN A 1 91 ? 0.792 4.358 -9.392 1.00 98.38 91 ASN A C 1
ATOM 672 O O . ASN A 1 91 ? 1.040 3.632 -10.351 1.00 98.38 91 ASN A O 1
ATOM 676 N N . GLN A 1 92 ? 0.947 5.682 -9.427 1.00 98.50 92 GLN A N 1
ATOM 677 C CA . GLN A 1 92 ? 1.417 6.395 -10.610 1.00 98.50 92 GLN A CA 1
ATOM 678 C C . GLN A 1 92 ? 2.809 5.909 -11.032 1.00 98.50 92 GLN A C 1
ATOM 680 O O . GLN A 1 92 ? 3.043 5.607 -12.200 1.00 98.50 92 GLN A O 1
ATOM 685 N N . LEU A 1 93 ? 3.722 5.784 -10.070 1.00 98.31 93 LEU A N 1
ATOM 686 C CA . LEU A 1 93 ? 5.095 5.376 -10.333 1.00 98.31 93 LEU A CA 1
ATOM 687 C C . LEU A 1 93 ? 5.191 3.910 -10.797 1.00 98.31 93 LEU A C 1
ATOM 689 O O . LEU A 1 93 ? 5.960 3.607 -11.709 1.00 98.31 93 LEU A O 1
ATOM 693 N N . SER A 1 94 ? 4.380 3.007 -10.235 1.00 98.56 94 SER A N 1
ATOM 694 C CA . SER A 1 94 ? 4.309 1.614 -10.693 1.00 98.56 94 SER A CA 1
ATOM 695 C C . SER A 1 94 ? 3.824 1.532 -12.142 1.00 98.56 94 SER A C 1
ATOM 697 O O . SER A 1 94 ? 4.454 0.848 -12.947 1.00 98.56 94 SER A O 1
ATOM 699 N N . ASN A 1 95 ? 2.781 2.292 -12.497 1.00 98.50 95 ASN A N 1
ATOM 700 C CA . ASN A 1 95 ? 2.265 2.356 -13.866 1.00 98.50 95 ASN A CA 1
ATOM 701 C C . ASN A 1 95 ? 3.328 2.868 -14.849 1.00 98.50 95 ASN A C 1
ATOM 703 O O . ASN A 1 95 ? 3.565 2.241 -15.876 1.00 98.50 95 ASN A O 1
ATOM 707 N N . PHE A 1 96 ? 4.053 3.935 -14.504 1.00 98.50 96 PHE A N 1
ATOM 708 C CA . PHE A 1 96 ? 5.137 4.445 -15.350 1.00 98.50 96 PHE A CA 1
ATOM 709 C C . PHE A 1 96 ? 6.249 3.420 -15.575 1.00 98.50 96 PHE A C 1
ATOM 711 O O . PHE A 1 96 ? 6.731 3.252 -16.695 1.00 98.50 96 PHE A O 1
ATOM 718 N N . TYR A 1 97 ? 6.650 2.684 -14.539 1.00 98.62 97 TYR A N 1
ATOM 719 C CA . TYR A 1 97 ? 7.629 1.614 -14.714 1.00 98.62 97 TYR A CA 1
ATOM 720 C C . TYR A 1 97 ? 7.090 0.449 -15.559 1.00 98.62 97 TYR A C 1
ATOM 722 O O . TYR A 1 97 ? 7.863 -0.175 -16.285 1.00 98.62 97 TYR A O 1
ATOM 730 N N . GLN A 1 98 ? 5.784 0.168 -15.528 1.00 98.69 98 GLN A N 1
ATOM 731 C CA . GLN A 1 98 ? 5.161 -0.807 -16.431 1.00 98.69 98 GLN A CA 1
ATOM 732 C C . GLN A 1 98 ? 5.169 -0.327 -17.887 1.00 98.69 98 GLN A C 1
ATOM 734 O O . GLN A 1 98 ? 5.520 -1.105 -18.775 1.00 98.69 98 GLN A O 1
ATOM 739 N N . GLU A 1 99 ? 4.845 0.942 -18.134 1.00 98.69 99 GLU A N 1
ATOM 740 C CA . GLU A 1 99 ? 4.885 1.559 -19.467 1.00 98.69 99 GLU A CA 1
ATOM 741 C C . GLU A 1 99 ? 6.309 1.559 -20.045 1.00 98.69 99 GLU A C 1
ATOM 743 O O . GLU A 1 99 ? 6.524 1.186 -21.202 1.00 98.69 99 GLU A O 1
ATOM 748 N N . LEU A 1 100 ? 7.312 1.887 -19.223 1.00 98.38 100 LEU A N 1
ATOM 749 C CA . LEU A 1 100 ? 8.716 1.803 -19.623 1.00 98.38 100 LEU A CA 1
ATOM 750 C C . LEU A 1 100 ? 9.141 0.354 -19.882 1.00 98.38 100 LEU A C 1
ATOM 752 O O . LEU A 1 100 ? 9.785 0.081 -20.890 1.00 98.38 100 LEU A O 1
ATOM 756 N N . ASN A 1 101 ? 8.758 -0.593 -19.020 1.00 98.44 101 ASN A N 1
ATOM 757 C CA . ASN A 1 101 ? 9.019 -2.013 -19.257 1.00 98.44 101 ASN A CA 1
ATOM 758 C C . ASN A 1 101 ? 8.479 -2.466 -20.625 1.00 98.44 101 ASN A C 1
ATOM 760 O O . ASN A 1 101 ? 9.203 -3.114 -21.377 1.00 98.44 101 ASN A O 1
ATOM 764 N N . ALA A 1 102 ? 7.239 -2.096 -20.958 1.00 98.38 102 ALA A N 1
ATOM 765 C CA . ALA A 1 102 ? 6.633 -2.416 -22.247 1.00 98.38 102 ALA A CA 1
ATOM 766 C C . ALA A 1 102 ? 7.398 -1.780 -23.419 1.00 98.38 102 ALA A C 1
ATOM 768 O O . ALA A 1 102 ? 7.656 -2.452 -24.413 1.00 98.38 102 ALA A O 1
ATOM 769 N N . SER A 1 103 ? 7.829 -0.525 -23.271 1.00 98.44 103 SER A N 1
ATOM 770 C CA . SER A 1 103 ? 8.549 0.220 -24.314 1.00 98.44 103 SER A CA 1
ATOM 771 C C . SER A 1 103 ? 9.921 -0.371 -24.657 1.00 98.44 103 SER A C 1
ATOM 773 O O . SER A 1 103 ? 10.368 -0.251 -25.792 1.00 98.44 103 SER A O 1
ATOM 775 N N . PHE A 1 104 ? 10.591 -1.016 -23.696 1.00 98.12 104 PHE A N 1
ATOM 776 C CA . PHE A 1 104 ? 11.887 -1.675 -23.910 1.00 98.12 104 PHE A CA 1
ATOM 777 C C . PHE A 1 104 ? 11.772 -3.185 -24.169 1.00 98.12 104 PHE A C 1
ATOM 779 O O . PHE A 1 104 ? 12.785 -3.843 -24.425 1.00 98.12 104 PHE A O 1
ATOM 786 N N . SER A 1 105 ? 10.564 -3.754 -24.115 1.00 96.12 105 SER A N 1
ATOM 787 C CA . SER A 1 105 ? 10.351 -5.185 -24.323 1.00 96.12 105 SER A CA 1
ATOM 788 C C . SER A 1 105 ? 10.723 -5.589 -25.752 1.00 96.12 105 SER A C 1
ATOM 790 O O . SER A 1 105 ? 10.296 -4.964 -26.717 1.00 96.12 105 SER A O 1
ATOM 792 N N . GLY A 1 106 ? 11.566 -6.615 -25.893 1.00 94.88 106 GLY A N 1
ATOM 793 C CA . GLY A 1 106 ? 12.090 -7.053 -27.194 1.00 94.88 106 GLY A CA 1
ATOM 794 C C . GLY A 1 106 ? 13.166 -6.144 -27.808 1.00 94.88 106 GLY A C 1
ATOM 795 O O . GLY A 1 106 ? 13.724 -6.508 -28.838 1.00 94.88 106 GLY A O 1
ATOM 796 N N . ILE A 1 107 ? 13.490 -5.009 -27.174 1.00 98.06 107 ILE A N 1
ATOM 797 C CA . ILE A 1 107 ? 14.552 -4.084 -27.604 1.00 98.06 107 ILE A CA 1
ATOM 798 C C . ILE A 1 107 ? 15.772 -4.233 -26.694 1.00 98.06 107 ILE A C 1
ATOM 800 O O . ILE A 1 107 ? 16.856 -4.584 -27.150 1.00 98.06 107 ILE A O 1
ATOM 804 N N . ASP A 1 108 ? 15.583 -4.012 -25.392 1.00 98.19 108 ASP A N 1
ATOM 805 C CA . ASP A 1 108 ? 16.620 -4.185 -24.378 1.00 98.19 108 ASP A CA 1
ATOM 806 C C . ASP A 1 108 ? 16.029 -4.913 -23.167 1.00 98.19 108 ASP A C 1
ATOM 808 O O . ASP A 1 108 ? 15.345 -4.336 -22.316 1.00 98.19 108 ASP A O 1
ATOM 812 N N . ILE A 1 109 ? 16.324 -6.212 -23.089 1.00 97.19 109 ILE A N 1
ATOM 813 C CA . ILE A 1 109 ? 15.827 -7.105 -22.037 1.00 97.19 109 ILE A CA 1
ATOM 814 C C . ILE A 1 109 ? 16.305 -6.645 -20.656 1.00 97.19 109 ILE A C 1
ATOM 816 O O . ILE A 1 109 ? 15.554 -6.733 -19.689 1.00 97.19 109 ILE A O 1
ATOM 820 N N . ARG A 1 110 ? 17.530 -6.114 -20.543 1.00 98.00 110 ARG A N 1
ATOM 821 C CA . ARG A 1 110 ? 18.087 -5.694 -19.249 1.00 98.00 110 ARG A CA 1
ATOM 822 C C . ARG A 1 110 ? 17.375 -4.451 -18.736 1.00 98.00 110 ARG A C 1
ATOM 824 O O . ARG A 1 110 ? 17.072 -4.371 -17.544 1.00 98.00 110 ARG A O 1
ATOM 831 N N . VAL A 1 111 ? 17.100 -3.496 -19.623 1.00 98.19 111 VAL A N 1
ATOM 832 C CA . VAL A 1 111 ? 16.322 -2.302 -19.277 1.00 98.19 111 VAL A CA 1
ATOM 833 C C . VAL A 1 111 ? 14.888 -2.697 -18.935 1.00 98.19 111 VAL A C 1
ATOM 835 O O . VAL A 1 111 ? 14.420 -2.333 -17.858 1.00 98.19 111 VAL A O 1
ATOM 838 N N . SER A 1 112 ? 14.226 -3.495 -19.778 1.00 98.38 112 SER A N 1
ATOM 839 C CA . SER A 1 112 ? 12.874 -4.019 -19.532 1.00 98.38 112 SER A CA 1
ATOM 840 C C . SER A 1 112 ? 12.770 -4.698 -18.157 1.00 98.38 112 SER A C 1
ATOM 842 O O . SER A 1 112 ? 11.956 -4.290 -17.325 1.00 98.38 112 SER A O 1
ATOM 844 N N . ASP A 1 113 ? 13.671 -5.632 -17.835 1.00 98.44 113 ASP A N 1
ATOM 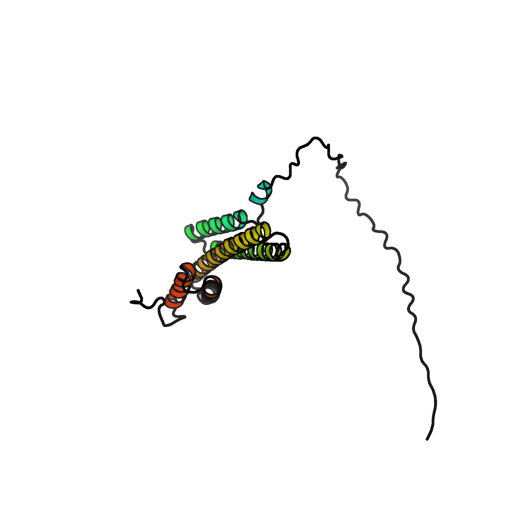845 C CA . ASP A 1 113 ? 13.682 -6.315 -16.537 1.00 98.44 113 ASP A CA 1
ATOM 846 C C . ASP A 1 113 ? 13.916 -5.374 -15.352 1.00 98.44 113 ASP A C 1
ATOM 848 O O . ASP A 1 113 ? 13.331 -5.565 -14.280 1.00 98.44 113 ASP A O 1
ATOM 852 N N . SER A 1 114 ? 14.760 -4.354 -15.521 1.00 98.50 114 SER A N 1
ATOM 853 C CA . SER A 1 114 ? 14.978 -3.330 -14.496 1.00 98.50 114 SER A CA 1
ATOM 854 C C . SER A 1 114 ? 13.685 -2.570 -14.192 1.00 98.50 114 SER A C 1
ATOM 856 O O . SER A 1 114 ? 13.302 -2.447 -13.026 1.00 98.50 114 SER A O 1
ATOM 858 N N . GLN A 1 115 ? 12.953 -2.133 -15.222 1.00 98.56 115 GLN A N 1
ATOM 859 C CA . GLN A 1 115 ? 11.687 -1.420 -15.026 1.00 98.56 115 GLN A CA 1
ATOM 860 C C . GLN A 1 115 ? 10.596 -2.336 -14.469 1.00 98.56 115 GLN A C 1
ATOM 862 O O . GLN A 1 115 ? 9.866 -1.940 -13.565 1.00 98.56 115 GLN A O 1
ATOM 867 N N . ARG A 1 116 ? 10.536 -3.600 -14.903 1.00 98.62 116 ARG A N 1
ATOM 868 C CA . ARG A 1 116 ? 9.622 -4.597 -14.328 1.00 98.62 116 ARG A CA 1
ATOM 869 C C . ARG A 1 116 ? 9.846 -4.785 -12.824 1.00 98.62 116 ARG A C 1
ATOM 871 O O . ARG A 1 116 ? 8.879 -4.867 -12.067 1.00 98.62 116 ARG A O 1
ATOM 878 N N . LYS A 1 117 ? 11.106 -4.851 -12.375 1.00 98.62 117 LYS A N 1
ATOM 879 C CA . LYS A 1 117 ? 11.443 -4.956 -10.944 1.00 98.62 117 LYS A CA 1
ATOM 880 C C . LYS A 1 117 ? 10.992 -3.720 -10.168 1.00 98.62 117 LYS A C 1
ATOM 882 O O . LYS A 1 117 ? 10.346 -3.876 -9.136 1.00 98.62 117 LYS A O 1
ATOM 887 N N . LYS A 1 118 ? 11.251 -2.520 -10.693 1.00 98.50 118 LYS A N 1
ATOM 888 C CA . LYS A 1 118 ? 10.803 -1.267 -10.067 1.00 98.50 118 LYS A CA 1
ATOM 889 C C . LYS A 1 118 ? 9.280 -1.170 -9.999 1.00 98.50 118 LYS A C 1
ATOM 891 O O . LYS A 1 118 ? 8.743 -0.835 -8.952 1.00 98.50 118 LYS A O 1
ATOM 896 N N . ALA A 1 119 ? 8.572 -1.546 -11.065 1.00 98.44 119 ALA A N 1
ATOM 897 C CA . ALA A 1 119 ? 7.112 -1.596 -11.071 1.00 98.44 119 ALA A CA 1
ATOM 898 C C . ALA A 1 119 ? 6.563 -2.480 -9.942 1.00 98.44 119 ALA A C 1
ATOM 900 O O . ALA A 1 119 ? 5.625 -2.078 -9.249 1.00 98.44 119 ALA A O 1
ATOM 901 N N . LEU A 1 120 ? 7.162 -3.661 -9.747 1.00 98.06 120 LEU A N 1
ATOM 902 C CA . LEU A 1 120 ? 6.789 -4.593 -8.684 1.00 98.06 120 LEU A CA 1
ATOM 903 C C . LEU A 1 120 ? 7.084 -4.026 -7.290 1.00 98.06 120 LEU A C 1
ATOM 905 O O . LEU A 1 120 ? 6.218 -4.086 -6.421 1.00 98.06 120 LEU A O 1
ATOM 909 N N . GLU A 1 121 ? 8.279 -3.478 -7.077 1.00 98.12 121 GLU A N 1
ATOM 910 C CA . GLU A 1 121 ? 8.677 -2.860 -5.807 1.00 98.12 121 GLU A CA 1
ATOM 911 C C . GLU A 1 121 ? 7.742 -1.701 -5.434 1.00 98.12 121 GLU A C 1
ATOM 913 O O . GLU A 1 121 ? 7.202 -1.645 -4.328 1.00 98.12 121 GLU A O 1
ATOM 918 N N . THR A 1 122 ? 7.459 -0.809 -6.382 1.00 98.19 122 THR A N 1
ATOM 919 C CA . THR A 1 122 ? 6.544 0.309 -6.155 1.00 98.19 122 THR A CA 1
ATOM 920 C C . THR A 1 122 ? 5.106 -0.170 -5.909 1.00 98.19 122 THR A C 1
ATOM 922 O O . THR A 1 122 ? 4.414 0.373 -5.047 1.00 98.19 122 THR A O 1
ATOM 925 N N . ALA A 1 123 ? 4.642 -1.219 -6.59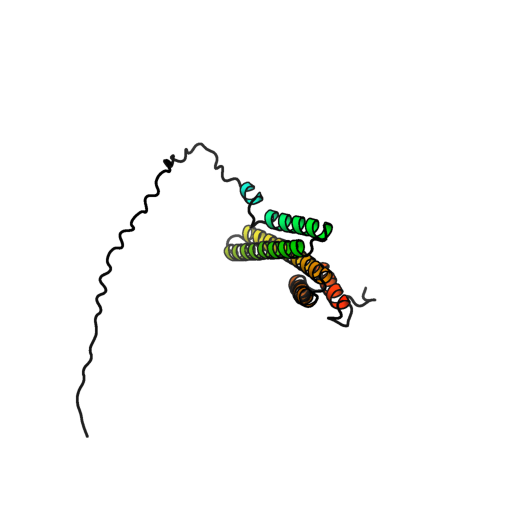9 1.00 98.25 123 ALA A N 1
ATOM 926 C CA . ALA A 1 123 ? 3.328 -1.810 -6.332 1.00 98.25 123 ALA A CA 1
ATOM 927 C C . ALA A 1 123 ? 3.234 -2.406 -4.916 1.00 98.25 123 ALA A C 1
ATOM 929 O O . ALA A 1 123 ? 2.197 -2.276 -4.268 1.00 98.25 123 ALA A O 1
ATOM 930 N N . GLN A 1 124 ? 4.314 -3.006 -4.403 1.00 98.12 124 GLN A N 1
ATOM 931 C CA . GLN A 1 124 ? 4.368 -3.479 -3.015 1.00 98.12 124 GLN A CA 1
ATOM 932 C C . GLN A 1 124 ? 4.228 -2.314 -2.030 1.00 98.12 124 GLN A C 1
ATOM 934 O O . GLN A 1 124 ? 3.402 -2.389 -1.122 1.00 98.12 124 GLN A O 1
ATOM 939 N N . LYS A 1 125 ? 4.932 -1.199 -2.263 1.00 98.62 125 LYS A N 1
ATOM 940 C CA . LYS A 1 125 ? 4.780 0.024 -1.456 1.00 98.62 125 LYS A CA 1
ATOM 941 C C . LYS A 1 125 ? 3.370 0.610 -1.497 1.00 98.62 125 LYS A C 1
ATOM 943 O O . LYS A 1 125 ? 2.828 0.991 -0.459 1.00 98.62 125 LYS A O 1
ATOM 948 N N . ARG A 1 126 ? 2.723 0.613 -2.666 1.00 98.69 126 ARG A N 1
ATOM 949 C CA . ARG A 1 126 ? 1.305 0.992 -2.793 1.00 98.69 126 ARG A CA 1
ATOM 950 C C . ARG A 1 126 ? 0.414 0.122 -1.906 1.00 98.69 126 ARG A C 1
ATOM 952 O O . ARG A 1 126 ? -0.505 0.636 -1.266 1.00 98.69 126 ARG A O 1
ATOM 959 N N . ASP A 1 127 ? 0.653 -1.183 -1.880 1.00 98.75 127 ASP A N 1
ATOM 960 C CA . ASP A 1 127 ? -0.168 -2.117 -1.112 1.00 98.75 127 ASP A CA 1
ATOM 961 C C . ASP A 1 127 ? 0.093 -1.992 0.399 1.00 98.75 127 ASP A C 1
ATOM 963 O O . ASP A 1 127 ? -0.858 -2.046 1.177 1.00 98.75 127 ASP A O 1
ATOM 967 N N . GLU A 1 128 ? 1.335 -1.722 0.821 1.00 98.69 128 GLU A N 1
ATOM 968 C CA . GLU A 1 128 ? 1.677 -1.362 2.209 1.00 98.69 128 GLU A CA 1
ATOM 969 C C . GLU A 1 128 ? 0.914 -0.109 2.668 1.00 98.69 128 GLU A C 1
ATOM 971 O O . GLU A 1 128 ? 0.243 -0.130 3.703 1.00 98.69 128 GLU A O 1
ATOM 976 N N . ALA A 1 129 ? 0.939 0.958 1.862 1.00 98.88 129 ALA A N 1
ATOM 977 C CA . ALA A 1 129 ? 0.197 2.191 2.127 1.00 98.88 129 ALA A CA 1
ATOM 978 C C . ALA A 1 129 ? -1.324 1.953 2.170 1.00 98.88 129 ALA A C 1
ATOM 980 O O . ALA A 1 129 ? -2.037 2.509 3.006 1.00 98.88 129 ALA A O 1
ATOM 981 N N . THR A 1 130 ? -1.828 1.081 1.292 1.00 98.88 130 THR A N 1
ATOM 982 C CA . THR A 1 130 ? -3.241 0.666 1.263 1.00 98.88 130 THR A CA 1
ATOM 983 C C . THR A 1 130 ? -3.632 -0.081 2.535 1.00 98.88 130 THR A C 1
ATOM 985 O O . THR A 1 130 ? -4.707 0.167 3.078 1.00 98.88 130 THR A O 1
ATOM 988 N N . TYR A 1 131 ? -2.757 -0.954 3.038 1.00 98.81 131 TYR A N 1
ATOM 989 C CA . TYR A 1 131 ? -3.002 -1.708 4.265 1.00 98.81 131 TYR A CA 1
ATOM 990 C C . TYR A 1 131 ? -3.067 -0.786 5.474 1.00 98.81 131 TYR A C 1
ATOM 992 O O . TYR A 1 131 ? -4.036 -0.830 6.229 1.00 98.81 131 TYR A O 1
ATOM 1000 N N . GLN A 1 132 ? -2.080 0.098 5.624 1.00 98.81 132 GLN A N 1
ATOM 1001 C CA . GLN A 1 132 ? -2.075 1.067 6.716 1.00 98.81 132 GLN A CA 1
ATOM 1002 C C . GLN A 1 132 ? -3.298 1.988 6.663 1.00 98.81 132 GLN A C 1
ATOM 1004 O O . GLN A 1 132 ? -3.899 2.253 7.702 1.00 98.81 132 GLN A O 1
ATOM 1009 N N . LEU A 1 133 ? -3.727 2.416 5.469 1.00 98.88 133 LEU A N 1
ATOM 1010 C CA . LEU A 1 133 ? -4.929 3.241 5.325 1.00 98.88 133 LEU A CA 1
ATOM 1011 C C . LEU A 1 133 ? -6.183 2.509 5.818 1.00 98.88 133 LEU A C 1
ATOM 1013 O O . LEU A 1 133 ? -7.011 3.102 6.506 1.00 98.88 133 LEU A O 1
ATOM 1017 N N . ALA A 1 134 ? -6.305 1.213 5.523 1.00 98.81 134 ALA A N 1
ATOM 1018 C CA . ALA A 1 134 ? -7.404 0.403 6.037 1.00 98.81 134 ALA A CA 1
ATOM 1019 C C . ALA A 1 134 ? -7.399 0.337 7.574 1.00 98.81 134 ALA A C 1
ATOM 1021 O O . ALA A 1 134 ? -8.453 0.472 8.193 1.00 98.81 134 ALA A O 1
ATOM 1022 N N . LEU A 1 135 ? -6.224 0.186 8.198 1.00 98.69 135 LEU A N 1
ATOM 1023 C CA . LEU A 1 135 ? -6.099 0.197 9.661 1.00 98.69 135 LEU A CA 1
ATOM 1024 C C . LEU A 1 135 ? -6.494 1.549 10.267 1.00 98.69 135 LEU A C 1
ATOM 1026 O O . LEU A 1 135 ? -7.180 1.583 11.286 1.00 98.69 135 LEU A O 1
ATOM 1030 N N . VAL A 1 136 ? -6.114 2.657 9.627 1.00 98.69 136 VAL A N 1
ATOM 1031 C CA . VAL A 1 136 ? -6.512 4.003 10.064 1.00 98.69 136 VAL A CA 1
ATOM 1032 C C . VAL A 1 136 ? -8.028 4.188 9.971 1.00 98.69 136 VAL A C 1
ATOM 1034 O O . VAL A 1 136 ? -8.637 4.674 10.921 1.00 98.69 136 VAL A O 1
ATOM 1037 N N . HIS A 1 137 ? -8.670 3.742 8.887 1.00 98.75 137 HIS A N 1
ATOM 1038 C CA . HIS A 1 137 ? -10.133 3.781 8.787 1.00 98.75 137 HIS A CA 1
ATOM 1039 C C . HIS A 1 137 ? -10.818 2.910 9.845 1.00 98.75 137 HIS A C 1
ATOM 1041 O O . HIS A 1 137 ? -11.824 3.327 10.416 1.00 98.75 137 HIS A O 1
ATOM 1047 N N . ARG A 1 138 ? -10.254 1.744 10.185 1.00 97.94 138 ARG A N 1
ATOM 1048 C CA . ARG A 1 138 ? -10.743 0.940 11.317 1.00 97.94 138 ARG A CA 1
ATOM 1049 C C . ARG A 1 138 ? -10.651 1.707 12.638 1.00 97.94 138 ARG A C 1
ATOM 1051 O O . ARG A 1 138 ? -11.625 1.722 13.381 1.00 97.94 138 ARG A O 1
ATOM 1058 N N . ALA A 1 139 ? -9.525 2.368 12.911 1.00 97.25 139 ALA A N 1
ATOM 1059 C CA . ALA A 1 139 ? -9.349 3.188 14.115 1.00 97.25 139 ALA A CA 1
ATOM 1060 C C . ALA A 1 139 ? -10.339 4.369 14.183 1.00 97.25 139 ALA A C 1
ATOM 1062 O O . ALA A 1 139 ? -10.712 4.806 15.268 1.00 97.25 139 ALA A O 1
ATOM 1063 N N . LEU A 1 140 ? -10.802 4.848 13.026 1.00 97.88 140 LEU A N 1
ATOM 1064 C CA . LEU A 1 140 ? -11.839 5.872 12.891 1.00 97.88 140 LEU A CA 1
ATOM 1065 C C . LEU A 1 140 ? -13.278 5.323 12.944 1.00 97.88 140 LEU A C 1
ATOM 1067 O O . LEU A 1 140 ? -14.213 6.095 12.755 1.00 97.88 140 LEU A O 1
ATOM 1071 N N . ASN A 1 141 ? -13.476 4.023 13.197 1.00 97.75 141 ASN A N 1
ATOM 1072 C CA . ASN A 1 141 ? -14.777 3.342 13.120 1.00 97.75 141 ASN A CA 1
ATOM 1073 C C . ASN A 1 141 ? -15.451 3.467 11.739 1.00 97.75 141 ASN A C 1
ATOM 1075 O O . ASN A 1 141 ? -16.661 3.641 11.646 1.00 97.75 141 ASN A O 1
ATOM 1079 N N . GLN A 1 142 ? -14.664 3.380 10.663 1.00 98.31 142 GLN A N 1
ATOM 1080 C CA . GLN A 1 142 ? -15.122 3.452 9.267 1.00 98.31 142 GLN A CA 1
ATOM 1081 C C . GLN A 1 142 ? -14.825 2.141 8.513 1.00 98.31 142 GLN A C 1
ATOM 1083 O O . GLN A 1 142 ? -14.011 2.124 7.577 1.00 98.31 142 GLN A O 1
ATOM 1088 N N . PRO A 1 143 ? -15.419 1.002 8.915 1.00 97.81 143 PRO A N 1
ATOM 1089 C CA . PRO A 1 143 ? -15.160 -0.285 8.272 1.00 97.81 143 PRO A CA 1
ATOM 1090 C C . PRO A 1 143 ? -15.565 -0.307 6.789 1.00 97.81 143 PRO A C 1
ATOM 1092 O O . PRO A 1 143 ? -14.921 -0.995 5.998 1.00 97.81 143 PRO A O 1
ATOM 1095 N N . GLU A 1 144 ? -16.545 0.498 6.380 1.00 98.00 144 GLU A N 1
ATOM 1096 C CA . GLU A 1 144 ? -17.017 0.621 4.993 1.00 98.00 144 GLU A CA 1
ATOM 1097 C C . GLU A 1 144 ? -15.922 1.143 4.056 1.00 98.00 144 GLU A C 1
ATOM 1099 O O . GLU A 1 144 ? -15.899 0.808 2.872 1.00 98.00 144 GLU A O 1
ATOM 1104 N N . LEU A 1 145 ? -14.984 1.934 4.589 1.00 98.44 145 LEU A N 1
ATOM 1105 C CA . LEU A 1 145 ? -13.813 2.414 3.856 1.00 98.44 145 LEU A CA 1
ATOM 1106 C C . LEU A 1 145 ? -12.639 1.435 3.956 1.00 98.44 145 LEU A C 1
ATOM 1108 O O . LEU A 1 145 ? -11.863 1.307 3.012 1.00 98.44 145 LEU A O 1
ATOM 1112 N N . ALA A 1 146 ? -12.511 0.706 5.067 1.00 98.62 146 ALA A N 1
ATOM 1113 C CA . ALA A 1 146 ? -11.436 -0.265 5.264 1.00 98.62 146 ALA A CA 1
ATOM 1114 C C . ALA A 1 146 ? -11.603 -1.526 4.397 1.00 98.62 146 ALA A C 1
ATOM 1116 O O . ALA A 1 146 ? -10.647 -1.970 3.761 1.00 98.62 146 ALA A O 1
ATOM 1117 N N . VAL A 1 147 ? -12.810 -2.097 4.336 1.00 98.69 147 VAL A N 1
ATOM 1118 C CA . VAL A 1 147 ? -13.106 -3.343 3.604 1.00 98.69 147 VAL A CA 1
ATOM 1119 C C . VAL A 1 147 ? -12.651 -3.316 2.135 1.00 98.69 147 VAL A C 1
ATOM 1121 O O . VAL A 1 147 ? -11.898 -4.215 1.745 1.00 98.69 147 VAL A O 1
ATOM 1124 N N . PRO A 1 148 ? -13.017 -2.321 1.297 1.00 98.69 148 PRO A N 1
ATOM 1125 C CA . PRO A 1 148 ? -12.592 -2.311 -0.105 1.00 98.69 148 PRO A CA 1
ATOM 1126 C C . PRO A 1 148 ? -11.066 -2.231 -0.266 1.00 98.69 148 PRO A C 1
ATOM 1128 O O . PRO A 1 148 ? -10.513 -2.829 -1.192 1.00 98.69 148 PRO A O 1
ATOM 1131 N N . LEU A 1 149 ? -10.366 -1.558 0.653 1.00 98.69 149 LEU A N 1
ATOM 1132 C CA . LEU A 1 149 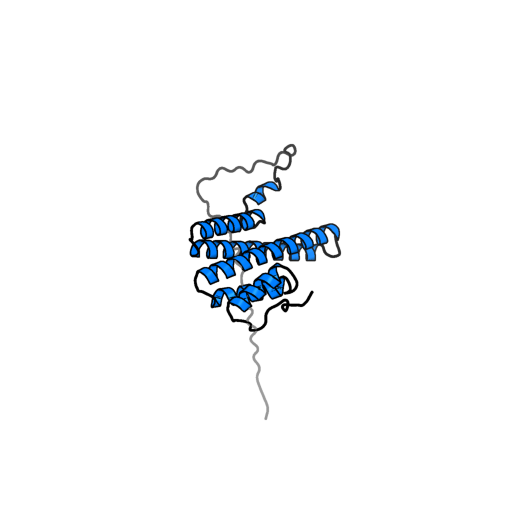? -8.903 -1.475 0.654 1.00 98.69 149 LEU A CA 1
ATOM 1133 C C . LEU A 1 149 ? -8.260 -2.832 0.979 1.00 98.69 149 LEU A C 1
ATOM 1135 O O . LEU A 1 149 ? -7.302 -3.238 0.322 1.00 98.69 149 LEU A O 1
ATOM 1139 N N . LEU A 1 150 ? -8.813 -3.569 1.945 1.00 98.69 150 LEU A N 1
ATOM 1140 C CA . LEU A 1 150 ? -8.350 -4.915 2.301 1.00 98.69 150 LEU A CA 1
ATOM 1141 C C . LEU A 1 150 ? -8.558 -5.912 1.151 1.00 98.69 150 LEU A C 1
ATOM 1143 O O . LEU A 1 150 ? -7.649 -6.676 0.820 1.00 98.69 150 LEU A O 1
ATOM 1147 N N . ILE A 1 151 ? -9.708 -5.851 0.472 1.00 98.38 151 ILE A N 1
ATOM 1148 C CA . ILE A 1 151 ? -9.974 -6.655 -0.732 1.00 98.38 151 ILE A CA 1
ATOM 1149 C C . ILE A 1 151 ? -8.985 -6.316 -1.853 1.00 98.38 151 ILE A C 1
ATOM 1151 O O . ILE A 1 151 ? -8.470 -7.218 -2.520 1.00 98.38 151 ILE A O 1
ATOM 1155 N N . GLN A 1 152 ? -8.674 -5.032 -2.048 1.00 98.00 152 GLN A N 1
ATOM 1156 C CA . GLN A 1 152 ? -7.688 -4.601 -3.038 1.00 98.00 152 GLN A CA 1
ATOM 1157 C C . GLN A 1 152 ? -6.308 -5.229 -2.782 1.00 98.00 152 GLN A C 1
ATOM 1159 O O . GLN A 1 152 ? -5.670 -5.704 -3.723 1.00 98.00 152 GLN A O 1
ATOM 1164 N N . ILE A 1 153 ? -5.865 -5.288 -1.524 1.00 98.12 153 ILE A N 1
ATOM 1165 C CA . ILE A 1 153 ? -4.579 -5.898 -1.151 1.00 98.12 153 ILE A CA 1
ATOM 1166 C C . ILE A 1 153 ? -4.570 -7.395 -1.448 1.00 98.12 153 ILE A C 1
ATOM 1168 O O . ILE A 1 153 ? -3.597 -7.887 -2.012 1.00 98.12 153 ILE A O 1
ATOM 1172 N N . ILE A 1 154 ? -5.644 -8.121 -1.126 1.00 97.56 154 ILE A N 1
ATOM 1173 C CA . ILE A 1 154 ? -5.739 -9.563 -1.405 1.00 97.56 154 ILE A CA 1
ATOM 1174 C C . ILE A 1 154 ? -5.638 -9.831 -2.910 1.00 97.56 154 ILE A C 1
ATOM 1176 O O . ILE A 1 154 ? -4.906 -10.731 -3.326 1.00 97.56 154 ILE A O 1
ATOM 1180 N N . LYS A 1 155 ? -6.321 -9.022 -3.732 1.00 96.50 155 LYS A N 1
ATOM 1181 C CA . LYS A 1 155 ? -6.242 -9.118 -5.198 1.00 96.50 155 LYS A CA 1
ATOM 1182 C C . LYS A 1 155 ? -4.831 -8.849 -5.723 1.00 96.50 155 LYS A C 1
ATOM 1184 O O . LYS A 1 155 ? -4.420 -9.487 -6.684 1.00 96.50 155 LYS A O 1
ATOM 1189 N N . SER A 1 156 ? -4.112 -7.910 -5.111 1.00 95.75 156 SER A N 1
ATOM 1190 C CA . SER A 1 156 ? -2.780 -7.497 -5.563 1.00 95.75 156 SER A CA 1
ATOM 1191 C C . SER A 1 156 ? -1.661 -8.431 -5.084 1.00 95.75 156 SER A C 1
ATOM 1193 O O . SER A 1 156 ? -0.813 -8.847 -5.869 1.00 95.75 156 SER A O 1
ATOM 1195 N N . GLN A 1 157 ? -1.660 -8.803 -3.801 1.00 90.81 157 GLN A N 1
ATOM 1196 C CA . GLN A 1 157 ? -0.586 -9.577 -3.175 1.00 90.81 157 GLN A CA 1
ATOM 1197 C C . GLN A 1 157 ? -0.845 -11.083 -3.133 1.00 90.81 157 GLN A C 1
ATOM 1199 O O . GLN A 1 157 ? 0.066 -11.808 -2.753 1.00 90.81 157 GLN A O 1
ATOM 1204 N N . ASN A 1 158 ? -2.016 -11.572 -3.559 1.00 90.31 158 ASN A N 1
ATOM 1205 C CA . ASN A 1 158 ? -2.479 -12.952 -3.362 1.00 90.31 158 ASN A CA 1
ATOM 1206 C C . ASN A 1 158 ? -2.655 -13.295 -1.858 1.00 90.31 158 ASN A C 1
ATOM 1208 O O . ASN A 1 158 ? -1.797 -12.966 -1.034 1.00 90.31 158 ASN A O 1
ATOM 1212 N N . PRO A 1 159 ? -3.742 -13.980 -1.451 1.00 86.88 159 PRO A N 1
ATOM 1213 C CA . PRO A 1 159 ? -3.994 -14.297 -0.039 1.00 86.88 159 PRO A CA 1
ATOM 1214 C C . PRO A 1 159 ? -2.906 -15.163 0.619 1.00 86.88 159 PRO A C 1
ATOM 1216 O O . PRO A 1 159 ? -2.809 -15.183 1.839 1.00 86.88 159 PRO A O 1
ATOM 1219 N N . THR A 1 160 ? -2.064 -15.850 -0.157 1.00 91.88 160 THR A N 1
ATOM 1220 C CA . THR A 1 160 ? -0.973 -16.700 0.357 1.00 91.88 160 THR A CA 1
ATOM 1221 C C . THR A 1 160 ? 0.274 -15.925 0.794 1.00 91.88 160 THR A C 1
ATOM 1223 O O . THR A 1 160 ? 1.116 -16.483 1.501 1.00 91.88 160 THR A O 1
ATOM 1226 N N . ARG A 1 161 ? 0.419 -14.651 0.408 1.00 94.44 161 ARG A N 1
ATOM 1227 C CA . ARG A 1 161 ? 1.544 -13.806 0.839 1.00 94.44 161 ARG A CA 1
ATOM 1228 C C . ARG A 1 161 ? 1.228 -13.112 2.153 1.00 94.44 161 ARG A C 1
ATOM 1230 O O . ARG A 1 161 ? 0.071 -12.859 2.465 1.00 94.44 161 ARG A O 1
ATOM 1237 N N . GLU A 1 162 ? 2.268 -12.737 2.890 1.00 95.38 162 GLU A N 1
ATOM 1238 C CA . GLU A 1 162 ? 2.141 -12.145 4.228 1.00 95.38 162 GLU A CA 1
ATOM 1239 C C . GLU A 1 162 ? 1.168 -10.959 4.293 1.00 95.38 162 GLU A C 1
ATOM 1241 O O . GLU A 1 162 ? 0.294 -10.933 5.157 1.00 95.38 162 GLU A O 1
ATOM 1246 N N . LEU A 1 163 ? 1.251 -10.005 3.357 1.00 96.50 163 LEU A N 1
ATOM 1247 C CA . LEU A 1 163 ? 0.337 -8.858 3.351 1.00 96.50 163 LEU A CA 1
ATOM 1248 C C . LEU A 1 163 ? -1.105 -9.256 2.987 1.00 96.50 163 LEU A C 1
ATOM 1250 O O . LEU A 1 163 ? -2.050 -8.722 3.562 1.00 96.50 163 LEU A O 1
ATOM 1254 N N . GLY A 1 164 ? -1.279 -10.235 2.092 1.00 97.25 164 GLY A N 1
ATOM 1255 C CA . GLY A 1 164 ? -2.586 -10.800 1.750 1.00 97.25 164 GLY A CA 1
ATOM 1256 C C . GLY A 1 164 ? -3.236 -11.529 2.929 1.00 97.25 164 GLY A C 1
ATOM 1257 O O . GLY A 1 164 ? -4.409 -11.292 3.210 1.00 97.25 164 GLY A O 1
ATOM 1258 N N . LYS A 1 165 ? -2.466 -12.336 3.674 1.00 96.81 165 LYS A N 1
ATOM 1259 C CA . LYS A 1 165 ? -2.919 -12.993 4.914 1.00 96.81 165 LYS A CA 1
ATOM 1260 C C . LYS A 1 165 ? -3.353 -11.970 5.956 1.00 96.81 165 LYS A C 1
ATOM 1262 O O . LYS A 1 165 ? -4.438 -12.094 6.511 1.00 96.81 165 LYS A O 1
ATOM 1267 N N . LYS A 1 166 ? -2.538 -10.934 6.188 1.00 97.75 166 LYS A N 1
ATOM 1268 C CA . LYS A 1 166 ? -2.879 -9.843 7.114 1.00 97.75 166 LYS A CA 1
ATOM 1269 C C . LYS A 1 166 ? -4.173 -9.152 6.697 1.00 97.75 166 LYS A C 1
ATOM 1271 O O . LYS A 1 166 ? -5.057 -8.981 7.527 1.00 97.75 166 LYS A O 1
ATOM 1276 N N . ALA A 1 167 ? -4.323 -8.808 5.418 1.00 98.25 167 ALA A N 1
ATOM 1277 C CA . ALA A 1 167 ? -5.541 -8.173 4.928 1.00 98.25 167 ALA A CA 1
ATOM 1278 C C . ALA A 1 167 ? -6.783 -9.064 5.106 1.00 98.25 167 ALA A C 1
ATOM 1280 O O . ALA A 1 167 ? -7.822 -8.581 5.552 1.00 98.25 167 ALA A O 1
ATOM 1281 N N . TYR A 1 168 ? -6.664 -10.365 4.832 1.00 97.94 168 TYR A N 1
ATOM 1282 C CA . TYR A 1 168 ? -7.747 -11.323 5.053 1.00 97.94 168 TYR A CA 1
ATOM 1283 C C . TYR A 1 168 ? -8.102 -11.465 6.538 1.00 97.94 168 TYR A C 1
ATOM 1285 O O . TYR A 1 168 ? -9.275 -11.427 6.898 1.00 97.94 168 TYR A O 1
ATOM 1293 N N . GLN A 1 169 ? -7.099 -11.544 7.413 1.00 97.25 169 GLN A N 1
ATOM 1294 C CA . GLN A 1 169 ? -7.297 -11.566 8.862 1.00 97.25 169 GLN A CA 1
ATOM 1295 C C . GLN A 1 169 ? -8.057 -10.319 9.340 1.00 97.25 169 GLN A C 1
ATOM 1297 O O . GLN A 1 169 ? -8.978 -10.428 10.144 1.00 97.25 169 GLN A O 1
ATOM 1302 N N . GLN A 1 170 ? -7.732 -9.138 8.803 1.00 98.12 170 GLN A N 1
ATOM 1303 C CA . GLN A 1 170 ? -8.469 -7.917 9.127 1.00 98.12 170 GLN A CA 1
ATOM 1304 C C . GLN A 1 170 ? -9.933 -7.968 8.651 1.00 98.12 170 GLN A C 1
ATOM 1306 O O . GLN A 1 170 ? -10.792 -7.436 9.345 1.00 98.12 170 GLN A O 1
ATOM 1311 N N . LEU A 1 171 ? -10.237 -8.598 7.509 1.00 98.31 171 LEU A N 1
ATOM 1312 C CA . LEU A 1 171 ? -11.623 -8.801 7.057 1.00 98.31 171 LEU A CA 1
ATOM 1313 C C . LEU A 1 171 ? -12.394 -9.759 7.972 1.00 98.31 171 LEU A C 1
ATOM 1315 O O . LEU A 1 171 ? -13.568 -9.519 8.246 1.00 98.31 171 LEU A O 1
ATOM 1319 N N . PHE A 1 172 ? -11.736 -10.815 8.451 1.00 97.50 172 PHE A N 1
ATOM 1320 C CA . PHE A 1 172 ? -12.323 -11.767 9.394 1.00 97.50 172 PHE A CA 1
ATOM 1321 C C . PHE A 1 172 ? -12.652 -11.097 10.735 1.00 97.50 172 PHE A C 1
ATOM 1323 O O . PHE A 1 172 ? -13.763 -11.223 11.234 1.00 97.50 172 PHE A O 1
ATOM 133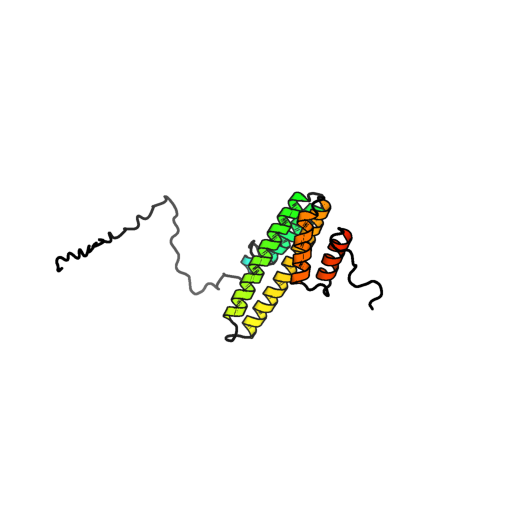0 N N . GLU A 1 173 ? -11.732 -10.297 11.281 1.00 96.38 173 GLU A N 1
ATOM 1331 C CA . GLU A 1 173 ? -11.961 -9.525 12.515 1.00 96.38 173 GLU A CA 1
ATOM 1332 C C . GLU A 1 173 ? -13.086 -8.492 12.398 1.00 96.38 173 GLU A C 1
ATOM 1334 O O . GLU A 1 173 ? -13.726 -8.166 13.394 1.00 96.38 173 GLU A O 1
ATOM 1339 N N . LEU A 1 174 ? -13.324 -7.968 11.194 1.00 97.19 174 LEU A N 1
ATOM 1340 C CA . LEU A 1 174 ? -14.443 -7.069 10.910 1.00 97.19 174 LEU A CA 1
ATOM 1341 C C . LEU A 1 174 ? -15.777 -7.810 10.720 1.00 97.19 174 LEU A C 1
ATOM 1343 O O . LEU A 1 174 ? -16.801 -7.158 10.536 1.00 97.19 174 LEU A O 1
ATOM 1347 N N . GLY A 1 175 ? -15.777 -9.147 10.713 1.00 96.81 175 GLY A N 1
ATOM 1348 C CA . GLY A 1 175 ? -16.960 -9.956 10.419 1.00 96.81 175 GLY A CA 1
ATOM 1349 C C . GLY A 1 175 ? -17.408 -9.894 8.956 1.00 96.81 175 GLY A C 1
ATOM 1350 O O . GLY A 1 175 ? -18.523 -10.297 8.643 1.00 96.81 175 GLY A O 1
ATOM 1351 N N . PHE A 1 176 ? -16.562 -9.391 8.048 1.00 97.94 176 PHE A N 1
ATOM 1352 C CA . PHE A 1 176 ? -16.875 -9.345 6.614 1.00 97.94 176 PHE A CA 1
ATOM 1353 C C . PHE A 1 176 ? -16.797 -10.736 5.966 1.00 97.94 176 PHE A C 1
ATOM 1355 O O . PHE A 1 176 ? -17.488 -11.013 4.988 1.00 97.94 176 PHE A O 1
ATOM 1362 N N . VAL A 1 177 ? -15.951 -11.610 6.515 1.00 97.00 177 VAL A N 1
ATOM 1363 C CA . VAL A 1 177 ? -15.872 -13.034 6.172 1.00 97.00 177 VAL A CA 1
ATOM 1364 C C . VAL A 1 177 ? -16.014 -13.868 7.441 1.00 97.00 177 VAL A C 1
ATOM 1366 O O . VAL A 1 177 ? -15.615 -13.435 8.519 1.00 97.00 177 VAL A O 1
ATOM 1369 N N . ASP A 1 178 ? -16.560 -15.071 7.308 1.00 96.12 178 ASP A N 1
ATOM 1370 C CA . ASP A 1 178 ? -16.899 -15.969 8.421 1.00 96.12 178 ASP A CA 1
ATOM 1371 C C . ASP A 1 178 ? -15.870 -17.088 8.656 1.00 96.12 178 ASP A C 1
ATOM 1373 O O . ASP A 1 178 ? -15.908 -17.787 9.668 1.00 96.12 178 ASP A O 1
ATOM 1377 N N . THR A 1 179 ? -14.928 -17.257 7.731 1.00 95.88 179 THR A N 1
ATOM 1378 C CA . THR A 1 179 ? -13.955 -18.347 7.734 1.00 95.88 179 THR A CA 1
ATOM 1379 C C . THR A 1 179 ? -12.551 -17.781 7.885 1.00 95.88 179 THR A C 1
ATOM 1381 O O . THR A 1 179 ? -12.155 -16.911 7.121 1.00 95.88 179 THR A O 1
ATOM 1384 N N . ALA A 1 180 ? -11.765 -18.286 8.838 1.00 92.75 180 ALA A N 1
ATOM 1385 C CA . ALA A 1 180 ? -10.373 -17.868 9.011 1.00 92.75 180 ALA A CA 1
ATOM 1386 C C . ALA A 1 180 ? -9.448 -18.455 7.924 1.00 92.75 180 ALA A C 1
ATOM 1388 O O . ALA A 1 180 ? -9.606 -19.608 7.505 1.00 92.75 180 ALA A O 1
ATOM 1389 N N . TYR A 1 181 ? -8.435 -17.686 7.511 1.00 89.75 181 TYR A N 1
ATOM 1390 C CA . TYR A 1 181 ? -7.392 -18.124 6.581 1.00 89.75 181 TYR A CA 1
ATOM 1391 C C . TYR A 1 181 ? -5.998 -17.643 7.033 1.00 89.75 181 TYR A C 1
ATOM 1393 O O . TYR A 1 181 ? -5.843 -16.458 7.332 1.00 89.75 181 TYR A O 1
ATOM 1401 N N . PRO A 1 182 ? -4.963 -18.508 7.010 1.00 85.31 182 PRO A N 1
ATOM 1402 C CA . PRO A 1 182 ? -5.045 -19.947 6.754 1.00 85.31 182 PRO A CA 1
ATOM 1403 C C . PRO A 1 182 ? -5.891 -20.650 7.824 1.00 85.31 182 PRO A C 1
ATOM 1405 O O . PRO A 1 182 ? -6.003 -20.171 8.952 1.00 85.31 182 PRO A O 1
ATOM 1408 N N . ARG A 1 183 ? -6.526 -21.774 7.466 1.00 82.81 183 ARG A N 1
ATOM 1409 C CA . ARG A 1 183 ? -7.325 -22.544 8.431 1.00 82.81 183 ARG A CA 1
ATOM 1410 C C . ARG A 1 183 ? -6.431 -22.951 9.599 1.00 82.81 183 ARG A C 1
ATOM 1412 O O . ARG A 1 183 ? -5.336 -23.473 9.381 1.00 82.81 183 ARG A O 1
ATOM 1419 N N . GLN A 1 184 ? -6.900 -22.734 10.824 1.00 74.00 184 GLN A N 1
ATOM 1420 C CA . GLN A 1 184 ? -6.196 -23.197 12.017 1.00 74.00 184 GLN A CA 1
ATOM 1421 C C . GLN A 1 184 ? -5.974 -24.715 11.896 1.00 74.00 184 GLN A C 1
ATOM 1423 O O . GLN A 1 184 ? -6.930 -25.467 11.728 1.00 74.00 184 GLN A O 1
ATOM 1428 N N . GLY A 1 185 ? -4.711 -25.152 11.899 1.00 65.62 185 GLY A N 1
ATOM 1429 C CA . GLY A 1 185 ? -4.332 -26.565 11.750 1.00 65.62 185 GLY A CA 1
ATOM 1430 C C . GLY A 1 185 ? -3.801 -26.988 10.374 1.00 65.62 185 GLY A C 1
ATOM 1431 O O . GLY A 1 185 ? -3.326 -28.113 10.251 1.00 65.62 185 GLY A O 1
ATOM 1432 N N . ALA A 1 186 ? -3.805 -26.119 9.359 1.00 58.59 186 ALA A N 1
ATOM 1433 C CA . ALA A 1 186 ? -3.083 -26.374 8.111 1.00 58.59 186 ALA A CA 1
ATOM 1434 C C . ALA A 1 186 ? -1.599 -25.993 8.285 1.00 58.59 186 ALA A C 1
ATOM 1436 O O . ALA A 1 186 ? -1.254 -24.812 8.218 1.00 58.59 186 ALA A O 1
ATOM 1437 N N . LYS A 1 187 ? -0.742 -26.979 8.579 1.00 47.75 187 LYS A N 1
ATOM 1438 C CA . LYS A 1 187 ? 0.721 -26.869 8.446 1.00 47.75 187 LYS A CA 1
ATOM 1439 C C . LYS A 1 187 ? 1.160 -27.436 7.105 1.00 47.75 187 LYS A C 1
ATOM 1441 O O . LYS A 1 187 ? 0.590 -28.478 6.717 1.00 47.75 187 LYS A O 1
#

Foldseek 3Di:
DDDDDDDDDDDDDPDDDDPPPPDPDDDPDDPDDPDPDDPPDDDPPDPCVCCPDCLDPNVLVVLCVQLVVCVVVVVLVSNLVSLVSSLVSLVVQLVVLCVQLVVCVVPDNVSNVVSPVSSLVSLVSSLVSLQVSLVSCVVVVNNVSNLVSLVVSCVSVPCPDPSNLVSQVVCCVVVVDVAHPPHPPDD

Organism: NCBI:txid2692883

Sequence (187 aa):
MNLTATSLSIIAILSLLSPVQAQVIQLPGSNNQAQPIDGNEPNILSPNSQSNSLLSMAGGDRLMKEAEQAVSGQNYTLAAKKLQEARQVYNQLSNFYQELNASFSGIDIRVSDSQRKKALETAQKRDEATYQLALVHRALNQPELAVPLLIQIIKSQNPTRELGKKAYQQLFELGFVDTAYPRQGAK

Secondary structure (DSSP, 8-state):
---------------------------S----------TTS-----TTGGGG-SSSHHHHHHHHHHHHHHHHTT-HHHHHHHHHHHHHHHHHHHHHHHHHHHHHTTT-HHHHHHHHHHHHHHHHHHHHHHHHHHHHHHHTT-HHHHHHHHHHHHHHH-TTSHHHHHHHHHHHHTTS-SS-SSPTT--

Mean predicted aligned error: 13.51 Å

Nearest PDB structures (foldseek):
  4buj-assembly2_F  TM=3.808E-01  e=1.057E-01  Saccharomyces cerevisiae S288C
  8qcb-assembly1_B  TM=3.530E-01  e=1.807E-01  Saccharomyces cerevisiae
  7bev-assembly1_A  TM=3.668E-01  e=3.246E-01  Homo sapiens
  9dze-assembly1_B  TM=3.975E-01  e=4.142E-01  synthetic construct
  2gw1-assembly1_B  TM=2.817E-01  e=2.307E-01  Saccharomyces cerevisiae

Solvent-accessible surface area (backbone atoms only — not comparable to full-atom values): 10838 Å² total; per-residue (Å²): 133,89,84,88,83,88,86,86,82,84,81,82,80,83,80,79,79,74,83,79,74,81,78,77,80,82,74,90,85,76,95,69,79,83,72,80,84,63,93,82,63,77,82,82,80,58,85,68,66,53,64,76,32,63,84,35,72,58,27,22,53,48,28,46,50,53,14,52,51,22,48,76,68,70,35,45,71,59,15,39,52,26,19,52,52,20,25,50,35,20,48,53,52,16,50,51,22,45,53,50,17,58,74,24,55,96,76,37,64,70,61,14,52,51,25,46,50,50,16,52,54,29,44,50,52,20,41,53,30,35,50,53,32,21,53,39,28,46,77,68,74,33,55,84,66,14,53,63,36,29,54,50,33,25,72,72,55,36,56,90,33,73,69,6,30,52,28,50,45,54,36,35,76,69,63,78,42,94,67,72,61,79,50,91,86,76,126

pLDDT: mean 83.06, std 22.1, range [35.19, 98.88]